Protein AF-A0A166VQT0-F1 (afdb_monomer)

Sequence (220 aa):
MPVQNTTIEKQIQVLNQGFNSTPFHFTLAGISRNITRLPPATNPSMDARMAFWFKYRQGNYRSLNLYYISGFYGGQCTFPSMQAALESSADFFLDGCTMGADTTPGSSGLFGAGTTTIHEVGHWMGLLHTFHGGCSSEYGDFVADTPFESDAPSKLDQTFEECPVGRDSCPDLPGLDPIHNYMDYTSEVCRSEFTPGQIDRMKSIWALVRNVRTSSGVKS

Structure (mmCIF, N/CA/C/O backbone):
data_AF-A0A166VQT0-F1
#
_entry.id   AF-A0A166VQT0-F1
#
loop_
_atom_site.group_PDB
_atom_site.id
_atom_site.type_symbol
_atom_site.label_atom_id
_atom_site.label_alt_id
_atom_site.label_comp_id
_atom_site.label_asym_id
_atom_site.label_entity_id
_atom_site.label_seq_id
_atom_site.pdbx_PDB_ins_code
_atom_site.Cartn_x
_atom_site.Cartn_y
_atom_site.Cartn_z
_atom_site.occupancy
_atom_site.B_iso_or_equiv
_atom_site.auth_seq_id
_atom_site.auth_comp_id
_atom_site.auth_asym_id
_atom_site.auth_atom_id
_atom_site.pdbx_PDB_model_num
ATOM 1 N N . MET A 1 1 ? -11.550 19.366 7.206 1.00 57.41 1 MET A N 1
ATOM 2 C CA . MET A 1 1 ? -12.842 18.769 7.622 1.00 57.41 1 MET A CA 1
ATOM 3 C C . MET A 1 1 ? -12.670 17.261 7.731 1.00 57.41 1 MET A C 1
ATOM 5 O O . MET A 1 1 ? -11.792 16.747 7.050 1.00 57.41 1 MET A O 1
ATOM 9 N N . PRO A 1 2 ? -13.416 16.554 8.595 1.00 73.25 2 PRO A N 1
ATOM 10 C CA . PRO A 1 2 ? -13.285 15.103 8.702 1.00 73.25 2 PRO A CA 1
ATOM 11 C C . PRO A 1 2 ? -13.720 14.414 7.395 1.00 73.25 2 PRO A C 1
ATOM 13 O O . PRO A 1 2 ? -14.713 14.821 6.794 1.00 73.25 2 PRO A O 1
ATOM 16 N N . VAL A 1 3 ? -13.001 13.365 6.978 1.00 83.69 3 VAL A N 1
ATOM 17 C CA . VAL A 1 3 ? -13.330 12.544 5.791 1.00 83.69 3 VAL A CA 1
ATOM 18 C C . VAL A 1 3 ? -14.747 11.986 5.931 1.00 83.69 3 VAL A C 1
ATOM 20 O O . VAL A 1 3 ? -15.079 11.477 7.000 1.00 83.69 3 VAL A O 1
ATOM 23 N N . GLN A 1 4 ? -15.605 12.078 4.915 1.00 90.94 4 GLN A N 1
ATOM 24 C CA . GLN A 1 4 ? -17.005 11.627 5.010 1.00 90.94 4 GLN A CA 1
ATOM 25 C C . GLN A 1 4 ? -17.131 10.094 4.990 1.00 90.94 4 GLN A C 1
ATOM 27 O O . GLN A 1 4 ? -16.251 9.410 4.480 1.00 90.94 4 GLN A O 1
ATOM 32 N N . ASN A 1 5 ? -18.223 9.535 5.533 1.00 92.62 5 ASN A N 1
ATOM 33 C CA . ASN A 1 5 ? -18.452 8.077 5.515 1.00 92.62 5 ASN A CA 1
ATOM 34 C C . ASN A 1 5 ? -18.487 7.540 4.079 1.00 92.62 5 ASN A C 1
ATOM 36 O O . ASN A 1 5 ? -17.842 6.544 3.786 1.00 92.62 5 ASN A O 1
ATOM 40 N N . THR A 1 6 ? -19.157 8.261 3.180 1.00 94.44 6 THR A N 1
ATOM 41 C CA . THR A 1 6 ? -19.228 7.940 1.749 1.00 94.44 6 THR A CA 1
ATOM 42 C C . THR A 1 6 ? -17.847 7.887 1.096 1.00 94.44 6 THR A C 1
ATOM 44 O O . THR A 1 6 ? -17.599 7.045 0.239 1.00 94.44 6 THR A O 1
ATOM 47 N N . THR A 1 7 ? -16.916 8.749 1.512 1.00 95.31 7 THR A N 1
ATOM 48 C CA . THR A 1 7 ? -15.519 8.702 1.060 1.00 95.31 7 THR A CA 1
ATOM 49 C C . THR A 1 7 ? -14.794 7.467 1.594 1.00 95.31 7 THR A C 1
ATOM 51 O O . THR A 1 7 ? -14.073 6.821 0.841 1.00 95.31 7 THR A O 1
ATOM 54 N N . ILE A 1 8 ? -15.011 7.092 2.859 1.00 95.75 8 ILE A N 1
ATOM 55 C CA . ILE A 1 8 ? -14.432 5.865 3.433 1.00 95.75 8 ILE A CA 1
ATOM 56 C C . ILE A 1 8 ? -14.974 4.619 2.723 1.00 95.75 8 ILE A C 1
ATOM 58 O O . ILE A 1 8 ? -14.201 3.740 2.359 1.00 95.75 8 ILE A O 1
ATOM 62 N N . GLU A 1 9 ? -16.276 4.555 2.460 1.00 96.38 9 GLU A N 1
ATOM 63 C CA . GLU A 1 9 ? -16.893 3.456 1.706 1.00 96.38 9 GLU A CA 1
ATOM 64 C C . GLU A 1 9 ? -16.290 3.334 0.300 1.00 96.38 9 GLU A C 1
ATOM 66 O O . GLU A 1 9 ? -15.897 2.239 -0.108 1.00 96.38 9 GLU A O 1
ATOM 71 N N . LYS A 1 10 ? -16.122 4.458 -0.410 1.00 97.19 10 LYS A N 1
ATOM 72 C CA . LYS A 1 10 ? -15.418 4.496 -1.703 1.00 97.19 10 LYS A CA 1
ATOM 73 C C . LYS A 1 10 ? -13.968 4.038 -1.587 1.00 97.19 10 LYS A C 1
ATOM 75 O O . LYS A 1 10 ? -13.494 3.305 -2.444 1.00 97.19 10 LYS A O 1
ATOM 80 N N . GLN A 1 11 ? -13.263 4.419 -0.528 1.00 97.88 11 GLN A N 1
ATOM 81 C CA . GLN A 1 11 ? -11.884 3.986 -0.314 1.00 97.88 11 GLN A CA 1
ATOM 82 C C . GLN A 1 11 ? -11.776 2.469 -0.105 1.00 97.88 11 GLN A C 1
ATOM 84 O O . GLN A 1 11 ? -10.835 1.858 -0.608 1.00 97.88 11 GLN A O 1
ATOM 89 N N . ILE A 1 12 ? -12.743 1.841 0.572 1.00 98.12 12 ILE A N 1
ATOM 90 C CA . ILE A 1 12 ? -12.804 0.374 0.683 1.00 98.12 12 ILE A CA 1
ATOM 91 C C . ILE A 1 12 ? -13.121 -0.275 -0.673 1.00 98.12 12 ILE A C 1
ATOM 93 O O . ILE A 1 12 ? -12.598 -1.348 -0.972 1.00 98.12 12 ILE A O 1
ATOM 97 N N . GLN A 1 13 ? -13.924 0.370 -1.526 1.00 98.19 13 GLN A N 1
ATOM 98 C CA . GLN A 1 13 ? -14.136 -0.093 -2.903 1.00 98.19 13 GLN A CA 1
ATOM 99 C C . GLN A 1 13 ? -12.845 -0.026 -3.726 1.00 98.19 13 GLN A C 1
ATOM 101 O O . GLN A 1 13 ? -12.492 -1.024 -4.344 1.00 98.19 13 GLN A O 1
ATOM 106 N N . VAL A 1 14 ? -12.115 1.094 -3.678 1.00 97.75 14 VAL A N 1
ATOM 107 C CA . VAL A 1 14 ? -10.808 1.248 -4.347 1.00 97.75 14 VAL A CA 1
ATOM 108 C C . VAL A 1 14 ? -9.815 0.198 -3.848 1.00 97.75 14 VAL A C 1
ATOM 110 O O . VAL A 1 14 ? -9.177 -0.472 -4.654 1.00 97.75 14 VAL A O 1
ATOM 113 N N . LEU A 1 15 ? -9.742 -0.023 -2.530 1.00 98.38 15 LEU A N 1
ATOM 114 C CA . LEU A 1 15 ? -8.876 -1.053 -1.953 1.00 98.38 15 LEU A CA 1
ATOM 115 C C . LEU A 1 15 ? -9.215 -2.447 -2.503 1.00 98.38 15 LEU A C 1
ATOM 117 O O . LEU A 1 15 ? -8.331 -3.162 -2.963 1.00 98.38 15 LEU A O 1
ATOM 121 N N . ASN A 1 16 ? -10.495 -2.822 -2.515 1.00 98.56 16 ASN A N 1
ATOM 122 C CA . ASN A 1 16 ? -10.918 -4.108 -3.071 1.00 98.56 16 ASN A CA 1
ATOM 123 C C . ASN A 1 16 ? -10.711 -4.214 -4.589 1.00 98.56 16 ASN A C 1
ATOM 125 O O . ASN A 1 16 ? -10.479 -5.313 -5.078 1.00 98.56 16 ASN A O 1
ATOM 129 N N . GLN A 1 17 ? -10.782 -3.107 -5.334 1.00 98.12 17 GLN A N 1
ATOM 130 C CA . GLN A 1 17 ? -10.463 -3.090 -6.764 1.00 98.12 17 GLN A CA 1
ATOM 131 C C . GLN A 1 17 ? -8.980 -3.391 -7.001 1.00 98.12 17 GLN A C 1
ATOM 133 O O . GLN A 1 17 ? -8.675 -4.266 -7.807 1.00 98.12 17 GLN A O 1
ATOM 138 N N . GLY A 1 18 ? -8.074 -2.747 -6.256 1.00 97.88 18 GLY A N 1
ATOM 139 C CA . GLY A 1 18 ? -6.633 -3.011 -6.363 1.00 97.88 18 GLY A CA 1
ATOM 140 C C . GLY A 1 18 ? -6.241 -4.428 -5.940 1.00 97.88 18 GLY A C 1
ATOM 141 O O . GLY A 1 18 ? -5.339 -5.027 -6.516 1.00 97.88 18 GLY A O 1
ATOM 142 N N . PHE A 1 19 ? -6.962 -5.005 -4.976 1.00 98.44 19 PHE A N 1
ATOM 143 C CA . PHE A 1 19 ? -6.733 -6.374 -4.506 1.00 98.44 19 PHE A CA 1
ATOM 144 C C . PHE A 1 19 ? -7.554 -7.442 -5.249 1.00 98.44 19 PHE A C 1
ATOM 146 O O . PHE A 1 19 ? -7.490 -8.613 -4.876 1.00 98.44 19 PHE A O 1
ATOM 153 N N . ASN A 1 20 ? -8.295 -7.091 -6.307 1.00 97.75 20 ASN A N 1
ATOM 154 C CA . ASN A 1 20 ? -9.223 -8.008 -6.985 1.00 97.75 20 ASN A CA 1
ATOM 155 C C . ASN A 1 20 ? -8.531 -9.212 -7.659 1.00 97.75 20 ASN A C 1
ATOM 157 O O . ASN A 1 20 ? -9.141 -10.263 -7.834 1.00 97.75 20 ASN A O 1
ATOM 161 N N . SER A 1 21 ? -7.251 -9.087 -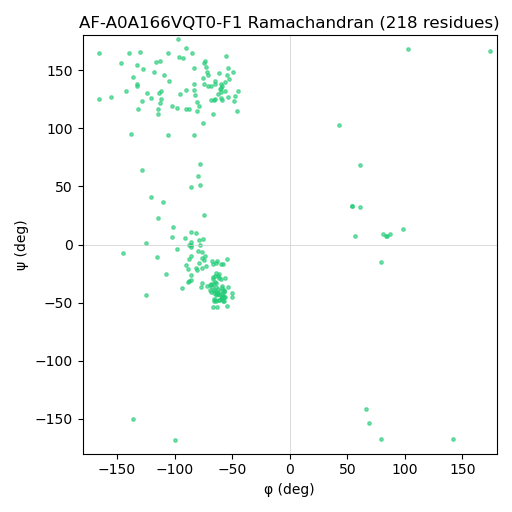8.023 1.00 96.50 21 SER A N 1
ATOM 162 C CA . SER A 1 21 ? -6.435 -10.200 -8.539 1.00 96.50 21 SER A CA 1
ATOM 163 C C . SER A 1 21 ? -5.897 -11.126 -7.436 1.00 96.50 21 SER A C 1
ATOM 165 O O . SER A 1 21 ? -5.290 -12.158 -7.723 1.00 96.50 21 SER A O 1
ATOM 167 N N . THR A 1 22 ? -6.113 -10.776 -6.168 1.00 98.00 22 THR A N 1
ATOM 168 C CA . THR A 1 22 ? -5.607 -11.486 -4.989 1.00 98.00 22 THR A CA 1
ATOM 169 C C . THR A 1 22 ? -6.744 -12.271 -4.311 1.00 98.00 22 THR A C 1
ATOM 171 O O . THR A 1 22 ? -7.919 -11.987 -4.541 1.00 98.00 22 THR A O 1
ATOM 174 N N . PRO A 1 23 ? -6.453 -13.231 -3.411 1.00 97.44 23 PRO A N 1
ATOM 175 C CA . PRO A 1 23 ? -7.497 -13.877 -2.608 1.00 97.44 23 PRO A CA 1
ATOM 176 C C . PRO A 1 23 ? -7.991 -13.015 -1.429 1.00 97.44 23 PRO A C 1
ATOM 178 O O . PRO A 1 23 ? -8.818 -13.483 -0.642 1.00 97.44 23 PRO A O 1
ATOM 181 N N . PHE A 1 24 ? -7.455 -11.805 -1.238 1.00 98.00 24 PHE A N 1
ATOM 182 C CA . PHE A 1 24 ? -7.785 -10.950 -0.103 1.00 98.00 24 PHE A CA 1
ATOM 183 C C . PHE A 1 24 ? -8.963 -10.038 -0.429 1.00 98.00 24 PHE A C 1
ATOM 185 O O . PHE A 1 24 ? -8.999 -9.379 -1.463 1.00 98.00 24 PHE A O 1
ATOM 192 N N . HIS A 1 25 ? -9.914 -9.978 0.499 1.00 97.38 25 HIS A N 1
ATOM 193 C CA . HIS A 1 25 ? -11.079 -9.110 0.413 1.00 97.38 25 HIS A CA 1
ATOM 194 C C . HIS A 1 25 ? -11.279 -8.380 1.739 1.00 97.38 25 HIS A C 1
ATOM 196 O O . HIS A 1 25 ? -11.161 -8.977 2.814 1.00 97.38 25 HIS A O 1
ATOM 202 N N . PHE A 1 26 ? -11.601 -7.094 1.659 1.00 98.19 26 PHE A N 1
ATOM 203 C CA . PHE A 1 26 ? -11.727 -6.209 2.809 1.00 98.19 26 PHE A CA 1
ATOM 204 C C . PHE A 1 26 ? -13.181 -5.795 3.000 1.00 98.19 26 PHE A C 1
ATOM 206 O O . PHE A 1 26 ? -13.814 -5.229 2.108 1.00 98.19 26 PHE A O 1
ATOM 213 N N . THR A 1 27 ? -13.705 -6.032 4.199 1.00 97.75 27 THR A N 1
ATOM 214 C CA . THR A 1 27 ? -15.055 -5.620 4.588 1.00 97.75 27 THR A CA 1
ATOM 215 C C . THR A 1 27 ? -14.967 -4.568 5.682 1.00 97.75 27 THR A C 1
ATOM 217 O O . THR A 1 27 ? -14.267 -4.751 6.678 1.00 97.75 27 THR A O 1
ATOM 220 N N . LEU A 1 28 ? -15.686 -3.459 5.505 1.00 97.31 28 LEU A N 1
ATOM 221 C CA . LEU A 1 28 ? -15.735 -2.386 6.490 1.00 97.31 28 LEU A CA 1
ATOM 222 C C . LEU A 1 28 ? -16.437 -2.873 7.766 1.00 97.31 28 LEU A C 1
ATOM 224 O O . LEU A 1 28 ? -17.639 -3.122 7.757 1.00 97.31 28 LEU A O 1
ATOM 228 N N . ALA A 1 29 ? -15.687 -2.987 8.863 1.00 96.25 29 ALA A N 1
ATOM 229 C CA . ALA A 1 29 ? -16.223 -3.422 10.155 1.00 96.25 29 ALA A CA 1
ATOM 230 C C . ALA A 1 29 ? -16.823 -2.270 10.985 1.00 96.25 29 ALA A C 1
ATOM 232 O O . ALA A 1 29 ? -17.709 -2.493 11.805 1.00 96.25 29 ALA A O 1
ATOM 233 N N . GLY A 1 30 ? -16.354 -1.036 10.781 1.00 94.25 30 GLY A N 1
ATOM 234 C CA . GLY A 1 30 ? -16.830 0.137 11.507 1.00 94.25 30 GLY A CA 1
ATOM 235 C C . GLY A 1 30 ? -16.030 1.395 11.180 1.00 94.25 30 GLY A C 1
ATOM 236 O O . GLY A 1 30 ? -14.958 1.327 10.581 1.00 94.25 30 GLY A O 1
ATOM 237 N N . ILE A 1 31 ? -16.559 2.554 11.576 1.00 92.38 31 ILE A N 1
ATOM 238 C CA . ILE A 1 31 ? -15.900 3.857 11.420 1.00 92.38 31 ILE A CA 1
ATOM 239 C C . ILE A 1 31 ? -15.900 4.562 12.775 1.00 92.38 31 ILE A C 1
ATOM 241 O O . ILE A 1 31 ? -16.960 4.825 13.343 1.00 92.38 31 ILE A O 1
ATOM 245 N N . SER A 1 32 ? -14.714 4.930 13.256 1.00 88.12 32 SER A N 1
ATOM 246 C CA . SER A 1 32 ? -14.538 5.766 14.448 1.00 88.12 32 SER A CA 1
ATOM 247 C C . SER A 1 32 ? -14.149 7.192 14.047 1.00 88.12 32 SER A C 1
ATOM 249 O O . SER A 1 32 ? -13.382 7.397 13.108 1.00 88.12 32 SER A O 1
ATOM 251 N N . ARG A 1 33 ? -14.684 8.199 14.748 1.00 81.00 33 ARG A N 1
ATOM 252 C CA . ARG A 1 33 ? -14.454 9.634 14.481 1.00 81.00 33 ARG A CA 1
ATOM 253 C C . ARG A 1 33 ? -14.058 10.372 15.752 1.00 81.00 33 ARG A C 1
ATOM 255 O O . ARG A 1 33 ? -14.262 9.865 16.848 1.00 81.00 33 ARG A O 1
ATOM 262 N N . ASN A 1 34 ? -13.537 11.592 15.590 1.00 64.31 34 ASN A N 1
ATOM 263 C CA . ASN A 1 34 ? -13.133 12.473 16.697 1.00 64.31 34 ASN A CA 1
ATOM 264 C C . ASN A 1 34 ? -12.164 11.796 17.671 1.00 64.31 34 ASN A C 1
ATOM 266 O O . ASN A 1 34 ? -12.152 12.054 18.873 1.00 64.31 34 ASN A O 1
ATOM 270 N N . ILE A 1 35 ? -11.338 10.926 17.104 1.00 61.72 35 ILE A N 1
ATOM 271 C CA . ILE A 1 35 ? -10.195 10.331 17.755 1.00 61.72 35 ILE A CA 1
ATOM 272 C C . ILE A 1 35 ? -9.295 11.498 18.167 1.00 61.72 35 ILE A C 1
ATOM 274 O O . ILE A 1 35 ? -9.005 12.351 17.324 1.00 61.72 35 ILE A O 1
ATOM 278 N N . THR A 1 36 ? -8.949 11.606 19.455 1.00 57.00 36 THR A N 1
ATOM 279 C CA . THR A 1 36 ? -8.136 12.715 19.985 1.00 57.00 36 THR A CA 1
ATOM 280 C C . THR A 1 36 ? -6.963 12.932 19.041 1.00 57.00 36 THR A C 1
ATOM 282 O O . THR A 1 36 ? -6.184 12.005 18.832 1.00 57.00 36 THR A O 1
ATOM 285 N N . ARG A 1 37 ? -6.922 14.101 18.387 1.00 54.75 37 ARG A N 1
ATOM 286 C CA . ARG A 1 37 ? -5.966 14.400 17.318 1.00 54.75 37 ARG A CA 1
ATOM 287 C C . ARG A 1 37 ? -4.582 13.996 17.826 1.00 54.75 37 ARG A C 1
ATOM 289 O O . ARG A 1 37 ? -4.177 14.496 18.876 1.00 54.75 37 ARG A O 1
ATOM 296 N N . LEU A 1 38 ? -3.863 13.123 17.109 1.00 54.56 38 LEU A N 1
ATOM 297 C CA . LEU A 1 38 ? -2.407 13.122 17.248 1.00 54.56 38 LEU A CA 1
ATOM 298 C C . LEU A 1 38 ? -1.988 14.593 17.138 1.00 54.56 38 LEU A C 1
ATOM 300 O O . LEU A 1 38 ? -2.485 15.265 16.224 1.00 54.56 38 LEU A O 1
ATOM 304 N N . PRO A 1 39 ? -1.203 15.131 18.087 1.00 47.19 39 PRO A N 1
ATOM 305 C CA . PRO A 1 39 ? -0.808 16.530 18.055 1.00 47.19 39 PRO A CA 1
ATOM 306 C C . PRO A 1 39 ? -0.364 16.899 16.634 1.00 47.19 39 PRO A C 1
ATOM 308 O O . PRO A 1 39 ? 0.340 16.106 16.001 1.00 47.19 39 PRO A O 1
ATOM 311 N N . PRO A 1 40 ? -0.851 18.021 16.078 1.00 47.56 40 PRO A N 1
ATOM 312 C CA . PRO A 1 40 ? -0.562 18.358 14.695 1.00 47.56 40 PRO A CA 1
ATOM 313 C C . PRO A 1 40 ? 0.950 18.481 14.509 1.00 47.56 40 PRO A C 1
ATOM 315 O O . PRO A 1 40 ? 1.556 19.248 15.242 1.00 47.56 40 PRO A O 1
ATOM 318 N N . ALA A 1 41 ? 1.489 17.736 13.534 1.00 45.94 41 ALA A N 1
ATOM 319 C CA . ALA A 1 41 ? 2.750 17.971 12.818 1.00 45.94 41 ALA A CA 1
ATOM 320 C C . ALA A 1 41 ? 3.935 18.407 13.708 1.00 45.94 41 ALA A C 1
ATOM 322 O O . ALA A 1 41 ? 4.033 19.554 14.111 1.00 45.94 41 ALA A O 1
ATOM 323 N N . THR A 1 42 ? 4.902 17.576 14.062 1.00 46.69 42 THR A N 1
ATOM 324 C CA . THR A 1 42 ? 5.785 16.776 13.215 1.00 46.69 42 THR A CA 1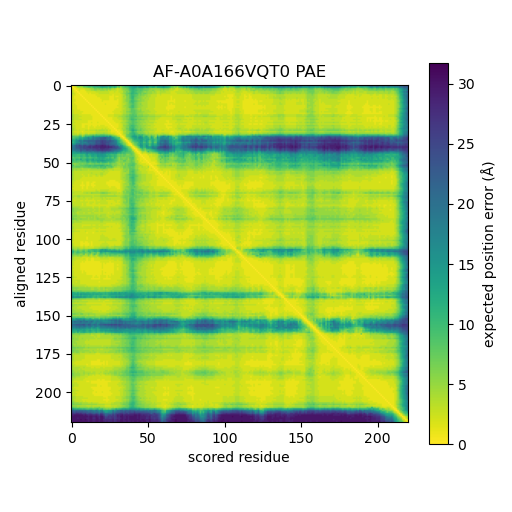
ATOM 325 C C . THR A 1 42 ? 6.431 15.761 14.160 1.00 46.69 42 THR A C 1
ATOM 327 O O . THR A 1 42 ? 6.997 16.141 15.177 1.00 46.69 42 THR A O 1
ATOM 330 N N . ASN A 1 43 ? 6.326 14.465 13.870 1.00 52.34 43 ASN A N 1
ATOM 331 C CA . ASN A 1 43 ? 6.951 13.414 14.682 1.00 52.34 43 ASN A CA 1
ATOM 332 C 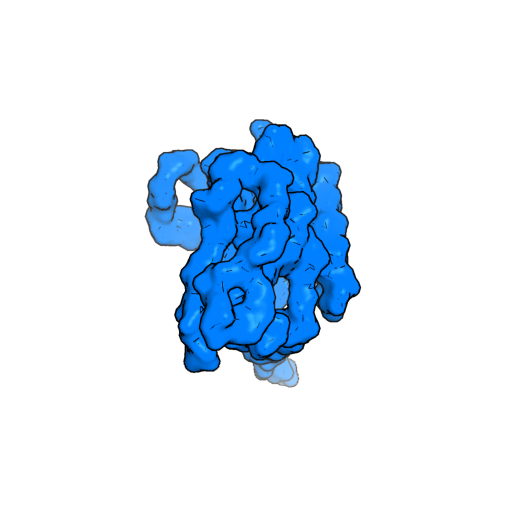C . ASN A 1 43 ? 6.457 13.344 16.156 1.00 52.34 43 ASN A C 1
ATOM 334 O O . ASN A 1 43 ? 7.214 13.648 17.082 1.00 52.34 43 ASN A O 1
ATOM 338 N N . PRO A 1 44 ? 5.190 12.947 16.409 1.00 59.53 44 PRO A N 1
ATOM 339 C CA . PRO A 1 44 ? 4.734 12.660 17.771 1.00 59.53 44 PRO A CA 1
ATOM 340 C C . PRO A 1 44 ? 5.679 11.656 18.444 1.00 59.53 44 PRO A C 1
ATOM 342 O O . PRO A 1 44 ? 6.151 10.724 17.787 1.00 59.53 44 PRO A O 1
ATOM 345 N N . SER A 1 45 ? 5.942 11.829 19.747 1.00 67.75 45 SER A N 1
ATOM 346 C CA . SER A 1 45 ? 6.771 10.879 20.493 1.00 67.75 45 SER A CA 1
ATOM 347 C C . SER A 1 45 ? 6.223 9.461 20.336 1.00 67.75 45 SER A C 1
ATOM 349 O O . SER A 1 45 ? 5.016 9.261 20.153 1.00 67.75 45 SER A O 1
ATOM 351 N N . MET A 1 46 ? 7.106 8.466 20.424 1.00 67.56 46 MET A N 1
ATOM 352 C CA . MET A 1 46 ? 6.699 7.064 20.341 1.00 67.56 46 MET A CA 1
ATOM 353 C C . MET A 1 46 ? 5.594 6.744 21.358 1.00 67.56 46 MET A C 1
ATOM 355 O O . MET A 1 46 ? 4.639 6.057 21.019 1.00 67.56 46 MET A O 1
ATOM 359 N N . ASP A 1 47 ? 5.649 7.344 22.548 1.00 71.31 47 ASP A N 1
ATOM 360 C CA . ASP A 1 47 ? 4.621 7.196 23.582 1.00 71.31 47 ASP A CA 1
ATOM 361 C C . ASP A 1 47 ? 3.270 7.793 23.176 1.00 71.31 47 ASP A C 1
ATOM 363 O O . ASP A 1 47 ? 2.231 7.177 23.403 1.00 71.31 47 ASP A O 1
ATOM 367 N N . ALA A 1 48 ? 3.255 8.967 22.536 1.00 70.12 48 ALA A N 1
ATOM 368 C CA . ALA A 1 48 ? 2.019 9.583 22.054 1.00 70.12 48 ALA A CA 1
ATOM 369 C C . ALA A 1 48 ? 1.394 8.778 20.903 1.00 70.12 48 ALA A C 1
ATOM 371 O O . ALA A 1 48 ? 0.169 8.638 20.840 1.00 70.12 48 ALA A O 1
ATOM 372 N N . ARG A 1 49 ? 2.231 8.205 20.024 1.00 68.62 49 ARG A N 1
ATOM 373 C CA . ARG A 1 49 ? 1.789 7.242 19.003 1.00 68.62 49 ARG A CA 1
ATOM 374 C C . ARG A 1 49 ? 1.234 5.987 19.673 1.00 68.62 49 ARG A C 1
ATOM 376 O O . ARG A 1 49 ? 0.080 5.647 19.450 1.00 68.62 49 ARG A O 1
ATOM 383 N N . MET A 1 50 ? 1.984 5.344 20.562 1.00 71.12 50 MET A N 1
ATOM 384 C CA . MET A 1 50 ? 1.529 4.139 21.260 1.00 71.12 50 MET A CA 1
ATOM 385 C C . MET A 1 50 ? 0.218 4.366 22.018 1.00 71.12 50 MET A C 1
ATOM 387 O O . MET A 1 50 ? -0.697 3.565 21.876 1.00 71.12 50 MET A O 1
ATOM 391 N N . ALA A 1 51 ? 0.072 5.472 22.752 1.00 76.00 51 ALA A N 1
ATOM 392 C CA . ALA A 1 51 ? -1.145 5.771 23.509 1.00 76.00 51 ALA A CA 1
ATOM 393 C C . ALA A 1 51 ? -2.382 5.939 22.612 1.00 76.00 51 ALA A C 1
ATOM 395 O O . ALA A 1 51 ? -3.476 5.498 22.970 1.00 76.00 51 ALA A O 1
ATOM 396 N N . PHE A 1 52 ? -2.221 6.557 21.438 1.00 76.31 52 PHE A N 1
ATOM 397 C CA . PHE A 1 52 ? -3.298 6.658 20.456 1.00 76.31 52 PHE A CA 1
ATOM 398 C C . PHE A 1 52 ? -3.660 5.276 19.904 1.00 76.31 52 PHE A C 1
ATOM 400 O O . PHE A 1 52 ? -4.817 4.866 19.973 1.00 76.31 52 PHE A O 1
ATOM 407 N N . TRP A 1 53 ? -2.675 4.534 19.400 1.00 78.12 53 TRP A N 1
ATOM 408 C CA . TRP A 1 53 ? -2.904 3.240 18.756 1.00 78.12 53 TRP A CA 1
ATOM 409 C C . TRP A 1 53 ? -3.477 2.208 19.727 1.00 78.12 53 TRP A C 1
ATOM 411 O O . TRP A 1 53 ? -4.458 1.541 19.410 1.00 78.12 53 TRP A O 1
ATOM 421 N N . PHE A 1 54 ? -2.963 2.175 20.956 1.00 80.44 54 PHE A N 1
ATOM 422 C CA . PHE A 1 54 ? -3.480 1.340 22.036 1.00 80.44 54 PHE A CA 1
ATOM 423 C C . PHE A 1 54 ? -4.960 1.611 22.331 1.00 80.44 54 PHE A C 1
ATOM 425 O O . PHE A 1 54 ? -5.726 0.685 22.582 1.00 80.44 54 PHE A O 1
ATOM 432 N N . LYS A 1 55 ? -5.384 2.879 22.292 1.00 83.12 55 LYS A N 1
ATOM 433 C CA . LYS A 1 55 ? -6.766 3.260 22.601 1.00 83.12 55 LYS A CA 1
ATOM 434 C C . LYS A 1 55 ? -7.745 2.951 21.467 1.00 83.12 55 LYS A C 1
ATOM 436 O O . LYS A 1 55 ? -8.917 2.700 21.743 1.00 83.12 55 LYS A O 1
ATOM 441 N N . TYR A 1 56 ? -7.302 3.052 20.215 1.00 84.94 56 TYR A N 1
ATOM 442 C CA . TYR A 1 56 ? -8.209 3.091 19.064 1.00 84.94 56 TYR A CA 1
ATOM 443 C C . TYR A 1 56 ? -8.098 1.903 18.112 1.00 84.94 56 TYR A C 1
ATOM 445 O O . TYR A 1 56 ? -8.993 1.749 17.278 1.00 84.94 56 TYR A O 1
ATOM 453 N N . ARG A 1 57 ? -7.079 1.045 18.255 1.00 90.12 57 ARG A N 1
ATOM 454 C CA . ARG A 1 57 ? -7.017 -0.234 17.543 1.00 90.12 57 ARG A CA 1
ATOM 455 C C . ARG A 1 57 ? -8.224 -1.095 17.910 1.00 90.12 57 ARG A C 1
ATOM 457 O O . ARG A 1 57 ? -8.606 -1.193 19.075 1.00 90.12 57 ARG A O 1
ATOM 464 N N . GLN A 1 58 ? -8.799 -1.749 16.910 1.00 91.88 58 GLN A N 1
ATOM 465 C CA . GLN A 1 58 ? -9.909 -2.679 17.083 1.00 91.88 58 GLN A CA 1
ATOM 466 C C . GLN A 1 58 ? -9.618 -4.026 16.424 1.00 91.88 58 GLN A C 1
ATOM 468 O O . GLN A 1 58 ? -8.921 -4.111 15.410 1.00 91.88 58 GLN A O 1
ATOM 473 N N . GLY A 1 59 ? -10.218 -5.071 16.992 1.00 93.31 59 GLY A N 1
ATOM 474 C CA . GLY A 1 59 ? -10.124 -6.434 16.485 1.00 93.31 59 GLY A CA 1
ATOM 475 C C . GLY A 1 59 ? -8.819 -7.142 16.850 1.00 93.31 59 GLY A C 1
ATOM 476 O O . GLY A 1 59 ? -8.074 -6.711 17.727 1.00 93.31 59 GLY A O 1
ATOM 477 N N . ASN A 1 60 ? -8.589 -8.273 16.193 1.00 93.50 60 ASN A N 1
ATOM 478 C CA . ASN A 1 60 ? -7.448 -9.157 16.427 1.00 93.50 60 ASN A CA 1
ATOM 479 C C . ASN A 1 60 ? -6.360 -8.911 15.364 1.00 93.50 60 ASN A C 1
ATOM 481 O O . ASN A 1 60 ? -6.415 -7.914 14.638 1.00 93.50 60 ASN A O 1
ATOM 485 N N . TYR A 1 61 ? -5.344 -9.766 15.245 1.00 94.38 61 TYR A N 1
ATOM 486 C CA . TYR A 1 61 ? -4.217 -9.488 14.340 1.00 94.38 61 TYR A CA 1
ATOM 487 C C . TYR A 1 61 ? -4.553 -9.648 12.846 1.00 94.38 61 TYR A C 1
ATOM 489 O O . TYR A 1 61 ? -3.813 -9.201 11.965 1.00 94.38 61 TYR A O 1
ATOM 497 N N . ARG A 1 62 ? -5.735 -10.200 12.553 1.00 94.25 62 ARG A N 1
ATOM 498 C CA . ARG A 1 62 ? -6.317 -10.268 11.206 1.00 94.25 62 ARG A CA 1
ATOM 499 C C . ARG A 1 62 ? -7.107 -9.007 10.844 1.00 94.25 62 ARG A C 1
ATOM 501 O O . ARG A 1 62 ? -7.516 -8.869 9.693 1.00 94.25 62 ARG A O 1
ATOM 508 N N . SER A 1 63 ? -7.356 -8.113 11.801 1.00 95.38 63 SER A N 1
ATOM 509 C CA . SER A 1 63 ? -8.104 -6.872 11.594 1.00 95.38 63 SER A CA 1
ATOM 510 C C . SER A 1 63 ? -7.180 -5.738 11.139 1.00 95.38 63 SER A C 1
ATOM 512 O O . SER A 1 63 ? -6.300 -5.299 11.879 1.00 95.38 63 SER A O 1
ATOM 514 N N . LEU A 1 64 ? -7.414 -5.238 9.924 1.00 96.94 64 LEU A N 1
ATOM 515 C CA . LEU A 1 64 ? -6.722 -4.079 9.363 1.00 96.94 64 LEU A CA 1
ATOM 516 C C . LEU A 1 64 ? -7.308 -2.780 9.937 1.00 96.94 64 LEU A C 1
ATOM 518 O O . LEU A 1 64 ? -8.485 -2.480 9.737 1.00 96.94 64 LEU A O 1
ATOM 522 N N . ASN A 1 65 ? -6.473 -1.999 10.621 1.00 95.75 65 ASN A N 1
ATOM 523 C CA . ASN A 1 65 ? -6.841 -0.690 11.158 1.00 95.75 65 ASN A CA 1
ATOM 524 C C . ASN A 1 65 ? -6.264 0.419 10.262 1.00 95.75 65 ASN A C 1
ATOM 526 O O . ASN A 1 65 ? -5.048 0.511 10.094 1.00 95.75 65 ASN A O 1
ATOM 530 N N . LEU A 1 66 ? -7.146 1.248 9.693 1.00 94.94 66 LEU A N 1
ATOM 531 C CA . LEU A 1 66 ? -6.816 2.345 8.777 1.00 94.94 66 LEU A CA 1
ATOM 532 C C . LEU A 1 66 ? -7.125 3.699 9.434 1.00 94.94 66 LEU A C 1
ATOM 534 O O . LEU A 1 66 ? -8.275 3.971 9.785 1.00 94.94 66 LEU A O 1
ATOM 538 N N . TYR A 1 67 ? -6.120 4.564 9.560 1.00 91.12 67 TYR A N 1
ATOM 539 C CA . TYR A 1 67 ? -6.240 5.886 10.179 1.00 91.12 67 TYR A CA 1
ATOM 540 C C . TYR A 1 67 ? -5.998 6.992 9.148 1.00 91.12 67 TYR A C 1
ATOM 542 O O . TYR A 1 67 ? -4.876 7.182 8.690 1.00 91.12 67 TYR A O 1
ATOM 550 N N . TYR A 1 68 ? -7.036 7.764 8.818 1.00 90.06 68 TYR A N 1
ATOM 551 C CA . TYR A 1 68 ? -6.931 8.912 7.907 1.00 90.06 68 TYR A CA 1
ATOM 552 C C . TYR A 1 68 ? -6.796 10.217 8.693 1.00 90.06 68 TYR A C 1
ATOM 554 O O . TYR A 1 68 ? -7.704 10.604 9.438 1.00 90.06 68 TYR A O 1
ATOM 562 N N . ILE A 1 69 ? -5.668 10.908 8.525 1.00 84.62 69 ILE A N 1
ATOM 563 C CA . ILE A 1 69 ? -5.289 12.072 9.332 1.00 84.62 69 ILE A CA 1
ATOM 564 C C . ILE A 1 69 ? -5.116 13.303 8.441 1.00 84.62 69 ILE A C 1
ATOM 566 O O . ILE A 1 69 ? -4.350 13.320 7.485 1.00 84.62 69 ILE A O 1
ATOM 570 N N . SER A 1 70 ? -5.821 14.385 8.776 1.00 83.94 70 SER A N 1
ATOM 571 C CA . SER A 1 70 ? -5.682 15.663 8.070 1.00 83.94 70 SER A CA 1
ATOM 572 C C . SER A 1 70 ? -4.285 16.255 8.282 1.00 83.94 70 SER A C 1
ATOM 574 O O . SER A 1 70 ? -3.903 16.516 9.425 1.00 83.94 70 SER A O 1
ATOM 576 N N . GLY A 1 71 ? -3.578 16.540 7.184 1.00 78.44 71 GLY A N 1
ATOM 577 C CA . GLY A 1 71 ? -2.227 17.113 7.198 1.00 78.44 71 GLY A CA 1
ATOM 578 C C . GLY A 1 71 ? -1.099 16.088 7.367 1.00 78.44 71 GLY A C 1
ATOM 579 O O . GLY A 1 71 ? 0.044 16.492 7.558 1.00 78.44 71 GLY A O 1
ATOM 580 N N . PHE A 1 72 ? -1.407 14.788 7.329 1.00 81.81 72 PHE A N 1
ATOM 581 C CA . PHE A 1 72 ? -0.403 13.741 7.145 1.00 81.81 72 PHE A CA 1
ATOM 582 C C . PHE A 1 72 ? -0.129 13.594 5.645 1.00 81.81 72 PHE A C 1
ATOM 584 O O . PHE A 1 72 ? -1.075 13.561 4.871 1.00 81.81 72 PHE A O 1
ATOM 591 N N . TYR A 1 73 ? 1.138 13.543 5.238 1.00 83.06 73 TYR A N 1
ATOM 592 C CA . TYR A 1 73 ? 1.517 13.421 3.830 1.00 83.06 73 TYR A CA 1
ATOM 593 C C . TYR A 1 73 ? 1.765 11.954 3.473 1.00 83.06 73 TYR A C 1
ATOM 595 O O . TYR A 1 73 ? 2.522 11.283 4.173 1.00 83.06 73 TYR A O 1
ATOM 603 N N . GLY A 1 74 ? 1.151 11.471 2.391 1.00 87.56 74 GLY A N 1
ATOM 604 C CA . GLY A 1 74 ? 1.306 10.091 1.929 1.00 87.56 74 GLY A CA 1
ATOM 605 C C . GLY A 1 74 ? 0.720 9.062 2.899 1.00 87.56 74 GLY A C 1
ATOM 606 O O . GLY A 1 74 ? -0.344 9.280 3.489 1.00 87.56 74 GLY A O 1
ATOM 607 N N . GLY A 1 75 ? 1.410 7.935 3.049 1.00 90.88 75 GLY A N 1
ATOM 608 C CA . GLY A 1 75 ? 1.005 6.821 3.894 1.00 90.88 75 GLY A CA 1
ATOM 609 C C . GLY A 1 75 ? 2.171 6.186 4.653 1.00 90.88 75 GLY A C 1
ATOM 610 O O . GLY A 1 75 ? 3.339 6.468 4.390 1.00 90.88 75 GLY A O 1
ATOM 611 N N . GLN A 1 76 ? 1.834 5.392 5.667 1.00 92.81 76 GLN A N 1
ATOM 612 C CA . GLN A 1 76 ? 2.753 4.469 6.325 1.00 92.81 76 GLN A CA 1
ATOM 613 C C . GLN A 1 76 ? 1.978 3.313 6.970 1.00 92.81 76 GLN A C 1
ATOM 615 O O . GLN A 1 76 ? 1.132 3.551 7.841 1.00 92.81 76 GLN A O 1
ATOM 620 N N . CYS A 1 77 ? 2.351 2.071 6.664 1.00 94.25 77 CYS A N 1
ATOM 621 C CA . CYS A 1 77 ? 1.957 0.884 7.430 1.00 94.25 77 CYS A CA 1
ATOM 622 C C . CYS A 1 77 ? 3.117 0.206 8.151 1.00 94.25 77 CYS A C 1
ATOM 624 O O . CYS A 1 77 ? 4.287 0.297 7.778 1.00 94.25 77 CYS A O 1
ATOM 626 N N . THR A 1 78 ? 2.761 -0.545 9.186 1.00 94.12 78 THR A N 1
ATOM 627 C CA . THR A 1 78 ? 3.646 -1.528 9.810 1.00 94.12 78 THR A CA 1
ATOM 628 C C . THR A 1 78 ? 3.775 -2.785 8.954 1.00 94.12 78 THR A C 1
ATOM 630 O O . THR A 1 78 ? 2.779 -3.282 8.426 1.00 94.12 78 THR A O 1
ATOM 633 N N . PHE A 1 79 ? 4.969 -3.375 8.927 1.00 96.50 79 PHE A N 1
ATOM 634 C CA . PHE A 1 79 ? 5.166 -4.730 8.418 1.00 96.50 79 PHE A CA 1
ATOM 635 C C . PHE A 1 79 ? 4.617 -5.787 9.390 1.00 96.50 79 PHE A C 1
ATOM 637 O O . PHE A 1 79 ? 4.581 -5.553 10.602 1.00 96.50 79 PHE A O 1
ATOM 644 N N . PRO A 1 80 ? 4.211 -6.965 8.891 1.00 95.44 80 PRO A N 1
ATOM 645 C CA . PRO A 1 80 ? 3.814 -8.073 9.745 1.00 95.44 80 PRO A CA 1
ATOM 646 C C . PRO A 1 80 ? 4.999 -8.592 10.572 1.00 95.44 80 PRO A C 1
ATOM 648 O O . PRO A 1 80 ? 6.106 -8.744 10.054 1.00 95.44 80 PRO A O 1
ATOM 651 N N . SER A 1 81 ? 4.766 -8.899 11.851 1.00 94.31 81 SER A N 1
ATOM 652 C CA . SER A 1 81 ? 5.787 -9.427 12.761 1.00 94.31 81 SER A CA 1
ATOM 653 C C . SER A 1 81 ? 5.244 -10.581 13.605 1.00 94.31 81 SER A C 1
ATOM 655 O O . SER A 1 81 ? 4.088 -10.583 14.031 1.00 94.31 81 SER A O 1
ATOM 657 N N . MET A 1 82 ? 6.095 -11.574 13.884 1.00 91.00 82 MET A N 1
ATOM 658 C CA . MET A 1 82 ? 5.736 -12.691 14.773 1.00 91.00 82 MET A CA 1
ATOM 659 C C . MET A 1 82 ? 5.399 -12.215 16.189 1.00 91.00 82 MET A C 1
ATOM 661 O O . MET A 1 82 ? 4.590 -12.830 16.876 1.00 91.00 82 MET A O 1
ATOM 665 N N . GLN A 1 83 ? 5.997 -11.105 16.623 1.00 91.94 83 GLN A N 1
ATOM 666 C CA . GLN A 1 83 ? 5.731 -10.526 17.932 1.00 91.94 83 GLN A CA 1
ATOM 667 C C . GLN A 1 83 ? 4.318 -9.932 17.999 1.00 91.94 83 GLN A C 1
ATOM 669 O O . GLN A 1 83 ? 3.634 -10.086 19.013 1.00 91.94 83 GLN A O 1
ATOM 674 N N . ALA A 1 84 ? 3.845 -9.289 16.930 1.00 90.94 84 ALA A N 1
ATOM 675 C CA . ALA A 1 84 ? 2.478 -8.782 16.838 1.00 90.94 84 ALA A CA 1
ATOM 676 C C . ALA A 1 84 ? 1.428 -9.910 16.797 1.00 90.94 84 ALA A C 1
ATOM 678 O O . ALA A 1 84 ? 0.330 -9.741 17.325 1.00 90.94 84 ALA A O 1
ATOM 679 N N . ALA A 1 85 ? 1.787 -11.093 16.286 1.00 91.88 85 ALA A N 1
ATOM 680 C CA . ALA A 1 85 ? 0.917 -12.274 16.291 1.00 91.88 85 ALA A CA 1
ATOM 681 C C . ALA A 1 85 ? 0.559 -12.792 17.700 1.00 91.88 85 ALA A C 1
ATOM 683 O O . ALA A 1 85 ? -0.365 -13.589 17.844 1.00 91.88 85 ALA A O 1
ATOM 684 N N . LEU A 1 86 ? 1.259 -12.338 18.748 1.00 87.94 86 LEU A N 1
ATOM 685 C CA . LEU A 1 86 ? 0.938 -12.665 20.143 1.00 87.94 86 LEU A CA 1
ATOM 686 C C . LEU A 1 86 ? -0.265 -11.885 20.697 1.00 87.94 86 LEU A C 1
ATOM 688 O O . LEU A 1 86 ? -0.729 -12.197 21.789 1.00 87.94 86 LEU A O 1
ATOM 692 N N . GLU A 1 87 ? -0.739 -10.851 19.998 1.00 90.31 87 GLU A N 1
ATOM 693 C CA . GLU A 1 87 ? -1.879 -9.995 20.383 1.00 90.31 87 GLU A CA 1
ATOM 694 C C . GLU A 1 87 ? -1.781 -9.296 21.755 1.00 90.31 87 GLU A C 1
ATOM 696 O O . GLU A 1 87 ? -2.712 -8.632 22.201 1.00 90.31 87 GLU A O 1
ATOM 701 N N . SER A 1 88 ? -0.628 -9.392 22.416 1.00 88.12 88 SER A N 1
ATOM 702 C CA . SER A 1 88 ? -0.341 -8.757 23.706 1.00 88.12 88 SER A CA 1
ATOM 703 C C . SER A 1 88 ? 0.906 -7.869 23.674 1.00 88.12 88 SER A C 1
ATOM 705 O O . SER A 1 88 ? 1.315 -7.342 24.707 1.00 88.12 88 SER A O 1
ATOM 707 N N . SER A 1 89 ? 1.560 -7.749 22.518 1.00 90.00 89 SER A N 1
ATOM 708 C CA . SER A 1 89 ? 2.813 -7.012 22.350 1.00 90.00 89 SER A CA 1
ATOM 709 C C . SER A 1 89 ? 2.586 -5.564 21.922 1.00 90.00 89 SER A C 1
ATOM 711 O O . SER A 1 89 ? 1.542 -5.221 21.372 1.00 90.00 89 SER A O 1
ATOM 713 N N . ALA A 1 90 ? 3.591 -4.706 22.121 1.00 87.81 90 ALA A N 1
ATOM 714 C CA . ALA A 1 90 ? 3.558 -3.338 21.600 1.00 87.81 90 ALA A CA 1
ATOM 715 C C . ALA A 1 90 ? 3.373 -3.312 20.070 1.00 87.81 90 ALA A C 1
ATOM 717 O O . ALA A 1 90 ? 2.569 -2.527 19.572 1.00 87.81 90 ALA A O 1
ATOM 718 N N . ASP A 1 91 ? 4.039 -4.216 19.345 1.00 90.19 91 ASP A N 1
ATOM 719 C CA . ASP A 1 91 ? 3.910 -4.365 17.891 1.00 90.19 91 ASP A CA 1
ATOM 720 C C . ASP A 1 91 ? 2.464 -4.629 17.460 1.00 90.19 91 ASP A C 1
ATOM 722 O O . ASP A 1 91 ? 2.005 -4.064 16.471 1.00 90.19 91 ASP A O 1
ATOM 726 N N . PHE A 1 92 ? 1.722 -5.447 18.216 1.00 92.00 92 PHE A N 1
ATOM 727 C CA . PHE A 1 92 ? 0.305 -5.678 17.947 1.00 92.00 92 PHE A CA 1
ATOM 728 C C . PHE A 1 92 ? -0.504 -4.387 18.054 1.00 92.00 92 PHE A C 1
ATOM 730 O O . PHE A 1 92 ? -1.304 -4.083 17.172 1.00 92.00 92 PHE A O 1
ATOM 737 N N . PHE A 1 93 ? -0.300 -3.615 19.123 1.00 88.62 93 PHE A N 1
ATOM 738 C CA . PHE A 1 93 ? -1.041 -2.371 19.317 1.00 88.62 93 PHE A CA 1
ATOM 739 C C . PHE A 1 93 ? -0.686 -1.324 18.262 1.00 88.62 93 PHE A C 1
ATOM 741 O O . PHE A 1 93 ? -1.567 -0.582 17.839 1.00 88.62 93 PHE A O 1
ATOM 748 N N . LEU A 1 94 ? 0.565 -1.301 17.804 1.00 88.25 94 LEU A N 1
ATOM 749 C CA . LEU A 1 94 ? 1.046 -0.400 16.756 1.00 88.25 94 LEU A CA 1
ATOM 750 C C . LEU A 1 94 ? 0.670 -0.838 15.335 1.00 88.25 94 LEU A C 1
ATOM 752 O O . LEU A 1 94 ? 0.753 -0.012 14.426 1.00 88.25 94 LEU A O 1
ATOM 756 N N . ASP A 1 95 ? 0.248 -2.089 15.132 1.00 93.12 95 ASP A N 1
ATOM 757 C CA . ASP A 1 95 ? -0.094 -2.611 13.811 1.00 93.12 95 ASP A CA 1
ATOM 758 C C . ASP A 1 95 ? -1.250 -1.831 13.166 1.00 93.12 95 ASP A C 1
ATOM 760 O O . ASP A 1 95 ? -2.285 -1.555 13.786 1.00 93.12 95 ASP A O 1
ATOM 764 N N . GLY A 1 96 ? -1.068 -1.493 11.893 1.00 93.56 96 GLY A N 1
ATOM 765 C CA . GLY A 1 96 ? -2.043 -0.774 11.085 1.00 93.56 96 GLY A CA 1
ATOM 766 C C . GLY A 1 96 ? -1.382 0.235 10.158 1.00 93.56 96 GLY A C 1
ATOM 767 O O . GLY A 1 96 ? -0.166 0.225 9.958 1.00 93.56 96 GLY A O 1
ATOM 768 N N . CYS A 1 97 ? -2.213 1.107 9.597 1.00 94.38 97 CYS A N 1
ATOM 769 C CA . CYS A 1 97 ? -1.825 2.028 8.540 1.00 94.38 97 CYS A CA 1
ATOM 770 C C . CYS A 1 97 ? -2.306 3.445 8.827 1.00 94.38 97 CYS A C 1
ATOM 772 O O . CYS A 1 97 ? -3.453 3.651 9.231 1.00 94.38 97 CYS A O 1
ATOM 774 N N . THR A 1 98 ? -1.435 4.420 8.596 1.00 90.88 98 THR A N 1
ATOM 775 C CA . THR A 1 98 ? -1.751 5.849 8.655 1.00 90.88 98 THR A CA 1
ATOM 776 C C . THR A 1 98 ? -1.680 6.429 7.262 1.00 90.88 98 THR A C 1
ATOM 778 O O . THR A 1 98 ? -0.693 6.210 6.573 1.00 90.88 98 THR A O 1
ATOM 781 N N . MET A 1 99 ? -2.685 7.198 6.866 1.00 91.12 99 MET A N 1
ATOM 782 C CA . MET A 1 99 ? -2.711 7.884 5.580 1.00 91.12 99 MET A CA 1
ATOM 783 C C . MET A 1 99 ? -3.113 9.343 5.770 1.00 91.12 99 MET A C 1
ATOM 785 O O . MET A 1 99 ? -3.830 9.699 6.715 1.00 91.12 99 MET A O 1
ATOM 789 N N . GLY A 1 100 ? -2.689 10.187 4.836 1.00 89.19 100 GLY A N 1
ATOM 790 C CA . GLY A 1 100 ? -3.246 11.518 4.656 1.00 89.19 100 GLY A CA 1
ATOM 791 C C . GLY A 1 100 ? -4.737 11.453 4.360 1.00 89.19 100 GLY A C 1
ATOM 792 O O . GLY A 1 100 ? -5.207 10.628 3.586 1.00 89.19 100 GLY A O 1
ATOM 793 N N . ALA A 1 101 ? -5.532 12.316 4.986 1.00 89.38 101 ALA A N 1
ATOM 794 C CA . ALA A 1 101 ? -6.955 12.413 4.647 1.00 89.38 101 ALA A CA 1
ATOM 795 C C . ALA A 1 101 ? -7.180 12.862 3.187 1.00 89.38 101 ALA A C 1
ATOM 797 O O . ALA A 1 101 ? -8.205 12.539 2.590 1.00 89.38 101 ALA A O 1
ATOM 798 N N . ASP A 1 102 ? -6.224 13.600 2.633 1.00 89.81 102 ASP A N 1
ATOM 799 C CA . ASP A 1 102 ? -6.147 14.060 1.247 1.00 89.81 102 ASP A CA 1
ATOM 800 C C . ASP A 1 102 ? -5.721 12.971 0.257 1.00 89.81 102 ASP A C 1
ATOM 802 O O . ASP A 1 102 ? -5.807 13.204 -0.946 1.00 89.81 102 ASP A O 1
ATOM 806 N N . THR A 1 103 ? -5.338 11.781 0.736 1.00 92.19 103 THR A N 1
ATOM 807 C CA . THR A 1 103 ? -5.100 10.620 -0.131 1.00 92.19 103 THR A CA 1
ATOM 808 C C . THR A 1 103 ? -6.378 9.829 -0.426 1.00 92.19 103 THR A C 1
ATOM 810 O O . THR A 1 103 ? -6.358 8.813 -1.110 1.00 92.19 103 THR A O 1
ATOM 813 N N . THR A 1 104 ? -7.521 10.253 0.124 1.00 94.19 104 THR A N 1
ATOM 814 C CA . THR A 1 104 ? -8.791 9.540 -0.056 1.00 94.19 104 THR A CA 1
ATOM 815 C C . THR A 1 104 ? -9.480 9.904 -1.378 1.00 94.19 104 THR A C 1
ATOM 817 O O . THR A 1 104 ? -9.341 11.044 -1.839 1.00 94.19 104 THR A O 1
ATOM 820 N N . PRO A 1 105 ? -10.286 8.990 -1.965 1.00 94.81 105 PRO A N 1
ATOM 821 C CA . PRO A 1 105 ? -10.936 9.192 -3.252 1.00 94.81 105 PRO A CA 1
ATOM 822 C C . PRO A 1 105 ? -11.756 10.480 -3.334 1.00 94.81 105 PRO A C 1
ATOM 824 O O . PRO A 1 105 ? -12.668 10.711 -2.532 1.00 94.81 105 PRO A O 1
ATOM 827 N N . GLY A 1 106 ? -11.482 11.278 -4.365 1.00 89.25 106 GLY A N 1
ATOM 828 C CA . GLY A 1 106 ? -12.170 12.544 -4.636 1.00 89.25 106 GLY A CA 1
ATOM 829 C C . GLY A 1 106 ? -11.570 13.757 -3.926 1.00 89.25 106 GLY A C 1
ATOM 830 O O . GLY A 1 106 ? -12.168 14.834 -3.959 1.00 89.25 106 GLY A O 1
ATOM 831 N N . SER A 1 107 ? -10.409 13.604 -3.290 1.00 87.62 107 SER A N 1
ATOM 832 C CA . SER A 1 107 ? -9.608 14.738 -2.828 1.00 87.62 107 SER A CA 1
ATOM 833 C C . SER A 1 107 ? -8.957 15.455 -4.018 1.00 87.62 107 SER A C 1
ATOM 835 O O . SER A 1 107 ? -8.642 14.838 -5.027 1.00 87.62 107 SER A O 1
ATOM 837 N N . SER A 1 108 ? -8.752 16.770 -3.914 1.00 75.00 108 SER A N 1
ATOM 838 C CA . SER A 1 108 ? -8.221 17.610 -5.001 1.00 75.00 108 SER A CA 1
ATOM 839 C C . SER A 1 108 ? -6.685 17.658 -5.080 1.00 75.00 108 SER A C 1
ATOM 841 O O . SER A 1 108 ? -6.146 18.542 -5.738 1.00 75.00 108 SER A O 1
ATOM 843 N N . GLY A 1 109 ? -5.985 16.797 -4.336 1.00 68.81 109 GLY A N 1
ATOM 844 C CA . GLY A 1 109 ? -4.520 16.724 -4.305 1.00 68.81 109 GLY A CA 1
ATOM 845 C C . GLY A 1 109 ? -3.958 15.639 -5.228 1.00 68.81 109 GLY A C 1
ATOM 846 O O . GLY A 1 109 ? -4.714 14.862 -5.805 1.00 68.81 109 GLY A O 1
ATOM 847 N N . LEU A 1 110 ? -2.624 15.551 -5.297 1.00 69.62 110 LEU A N 1
ATOM 848 C CA . LEU A 1 110 ? -1.878 14.582 -6.124 1.00 69.62 110 LEU A CA 1
ATOM 849 C C . LEU A 1 110 ? -2.179 13.107 -5.793 1.00 69.62 110 LEU A C 1
ATOM 851 O O . LEU A 1 110 ? -1.895 12.225 -6.592 1.00 69.62 110 LEU A O 1
ATOM 855 N N . PHE A 1 111 ? -2.767 12.844 -4.623 1.00 80.31 111 PHE A N 1
ATOM 856 C CA . PHE A 1 111 ? -3.055 11.501 -4.113 1.00 80.31 111 PHE A CA 1
ATOM 857 C C . PHE A 1 111 ? -4.563 11.209 -3.997 1.00 80.31 111 PHE A C 1
ATOM 859 O O . PHE A 1 111 ? -4.997 10.381 -3.202 1.00 80.31 111 PHE A O 1
ATOM 866 N N . GLY A 1 112 ? -5.402 11.926 -4.749 1.00 86.00 112 GLY A N 1
ATOM 867 C CA . GLY A 1 112 ? -6.860 11.856 -4.622 1.00 86.00 112 GLY A CA 1
ATOM 868 C C . GLY A 1 112 ? -7.540 10.615 -5.214 1.00 86.00 112 GLY A C 1
ATOM 869 O O . GLY A 1 112 ? -8.776 10.581 -5.222 1.00 86.00 112 GLY A O 1
ATOM 870 N N . ALA A 1 113 ? -6.803 9.624 -5.729 1.00 88.62 113 ALA A N 1
ATOM 871 C CA . ALA A 1 113 ? -7.371 8.401 -6.307 1.00 88.62 113 ALA A CA 1
ATOM 872 C C . ALA A 1 113 ? -7.554 7.279 -5.270 1.00 88.62 113 ALA A C 1
ATOM 874 O O . ALA A 1 113 ? -8.338 6.356 -5.499 1.00 88.62 113 ALA A O 1
ATOM 875 N N . GLY A 1 114 ? -6.890 7.360 -4.111 1.00 92.50 114 GLY A N 1
ATOM 876 C CA . GLY A 1 114 ? -6.983 6.341 -3.060 1.00 92.50 114 GLY A CA 1
ATOM 877 C C . GLY A 1 114 ? -6.040 5.155 -3.237 1.00 92.50 114 GLY A C 1
ATOM 878 O O . GLY A 1 114 ? -6.153 4.193 -2.466 1.00 92.50 114 GLY A O 1
ATOM 879 N N . THR A 1 115 ? -5.121 5.197 -4.211 1.00 94.25 115 THR A N 1
ATOM 880 C CA . THR A 1 115 ? -4.170 4.097 -4.460 1.00 94.25 115 THR A CA 1
ATOM 881 C C . THR A 1 115 ? -3.039 4.065 -3.442 1.00 94.25 115 THR A C 1
ATOM 883 O O . THR A 1 115 ? -2.500 2.993 -3.172 1.00 94.25 115 THR A O 1
ATOM 886 N N . THR A 1 116 ? -2.787 5.179 -2.750 1.00 94.75 116 THR A N 1
ATOM 887 C CA . THR A 1 116 ? -1.943 5.214 -1.547 1.00 94.75 116 THR A CA 1
ATOM 888 C C . THR A 1 116 ? -2.371 4.143 -0.543 1.00 94.75 116 THR A C 1
ATOM 890 O O . THR A 1 116 ? -1.542 3.380 -0.072 1.00 94.75 116 THR A O 1
ATOM 893 N N . THR A 1 117 ? -3.669 3.980 -0.274 1.00 97.44 117 THR A N 1
ATOM 894 C CA . THR A 1 117 ? -4.132 2.932 0.653 1.00 97.44 117 THR A CA 1
ATOM 895 C C . THR A 1 117 ? -3.823 1.519 0.140 1.00 97.44 117 THR A C 1
ATOM 897 O O . THR A 1 117 ? -3.542 0.636 0.943 1.00 97.44 117 THR A O 1
ATOM 900 N N . ILE A 1 118 ? -3.850 1.283 -1.177 1.00 98.38 118 ILE A N 1
ATOM 901 C CA . ILE A 1 118 ? -3.504 -0.026 -1.762 1.00 98.38 118 ILE A CA 1
ATOM 902 C C . ILE A 1 118 ? -2.022 -0.334 -1.518 1.00 98.38 118 ILE A C 1
ATOM 904 O O . ILE A 1 118 ? -1.705 -1.410 -1.012 1.00 98.38 118 ILE A O 1
ATOM 908 N N . HIS A 1 119 ? -1.148 0.628 -1.822 1.00 98.12 119 HIS A N 1
ATOM 909 C CA . HIS A 1 119 ? 0.298 0.549 -1.595 1.00 98.12 119 HIS A CA 1
ATOM 910 C C . HIS A 1 119 ? 0.618 0.227 -0.131 1.00 98.12 119 HIS A C 1
ATOM 912 O O . HIS A 1 119 ? 1.279 -0.760 0.192 1.00 98.12 119 HIS A O 1
ATOM 918 N N . GLU A 1 120 ? 0.050 1.025 0.768 1.00 98.31 120 GLU A N 1
ATOM 919 C CA . GLU A 1 120 ? 0.223 0.888 2.205 1.00 98.31 120 GLU A CA 1
ATOM 920 C C . GLU A 1 120 ? -0.233 -0.498 2.701 1.00 98.31 120 GLU A C 1
ATOM 922 O O . GLU A 1 120 ? 0.498 -1.204 3.403 1.00 98.31 120 GLU A O 1
ATOM 927 N N . VAL A 1 121 ? -1.407 -0.968 2.273 1.00 98.69 121 VAL A N 1
ATOM 928 C CA . VAL A 1 121 ? -1.877 -2.314 2.639 1.00 98.69 121 VAL A CA 1
ATOM 929 C C . VAL A 1 121 ? -0.981 -3.415 2.051 1.00 98.69 121 VAL A C 1
ATOM 931 O O . VAL A 1 121 ? -0.841 -4.467 2.677 1.00 98.69 121 VAL A O 1
ATOM 934 N N . GLY A 1 122 ? -0.298 -3.175 0.928 1.00 98.56 122 GLY A N 1
ATOM 935 C CA . GLY A 1 122 ? 0.772 -4.043 0.425 1.00 98.56 122 GLY A CA 1
ATOM 936 C C . GLY A 1 122 ? 1.903 -4.238 1.445 1.00 98.56 122 GLY A C 1
ATOM 937 O O . GLY A 1 122 ? 2.277 -5.379 1.738 1.00 98.56 122 GLY A O 1
ATOM 938 N N . HIS A 1 123 ? 2.374 -3.166 2.092 1.00 98.62 123 HIS A N 1
ATOM 939 C CA . HIS A 1 123 ? 3.332 -3.263 3.206 1.00 98.62 123 HIS A CA 1
ATOM 940 C C . HIS A 1 123 ? 2.764 -4.013 4.409 1.00 98.62 123 HIS A C 1
ATOM 942 O O . HIS A 1 123 ? 3.437 -4.877 4.980 1.00 98.62 123 HIS A O 1
ATOM 948 N N . TRP A 1 124 ? 1.507 -3.743 4.771 1.00 98.25 124 TRP A N 1
ATOM 949 C CA . TRP A 1 124 ? 0.826 -4.468 5.850 1.00 98.25 124 TRP A CA 1
ATOM 950 C C . TRP A 1 124 ? 0.739 -5.977 5.559 1.00 98.25 124 TRP A C 1
ATOM 952 O O . TRP A 1 124 ? 0.795 -6.791 6.486 1.00 98.25 124 TRP A O 1
ATOM 962 N N . MET A 1 125 ? 0.688 -6.368 4.283 1.00 97.88 125 MET A N 1
ATOM 963 C CA . MET A 1 125 ? 0.748 -7.760 3.819 1.00 97.88 125 MET A CA 1
ATOM 964 C C . MET A 1 125 ? 2.178 -8.297 3.601 1.00 97.88 125 MET A C 1
ATOM 966 O O . MET A 1 125 ? 2.341 -9.473 3.276 1.00 97.88 125 MET A O 1
ATOM 970 N N . GLY A 1 126 ? 3.216 -7.488 3.830 1.00 97.62 126 GLY A N 1
ATOM 971 C CA . GLY A 1 126 ? 4.620 -7.910 3.812 1.00 97.62 126 GLY A CA 1
ATOM 972 C C . GLY A 1 126 ? 5.388 -7.636 2.516 1.00 97.62 126 GLY A C 1
ATOM 973 O O . GLY A 1 126 ? 6.476 -8.197 2.344 1.00 97.62 126 GLY A O 1
ATOM 974 N N . LEU A 1 127 ? 4.854 -6.815 1.610 1.00 98.56 127 LEU A N 1
ATOM 975 C CA . LEU A 1 127 ? 5.546 -6.407 0.383 1.00 98.56 127 LEU A CA 1
ATOM 976 C C . LEU A 1 127 ? 6.497 -5.240 0.640 1.00 98.56 127 LEU A C 1
ATOM 978 O O . LEU A 1 127 ? 6.153 -4.308 1.364 1.00 98.56 127 LEU A O 1
ATOM 982 N N . LEU A 1 128 ? 7.685 -5.288 0.048 1.00 98.00 128 LEU A N 1
ATOM 983 C CA . LEU A 1 128 ? 8.624 -4.168 0.046 1.00 98.00 128 LEU A CA 1
ATOM 984 C C . LEU A 1 128 ? 8.371 -3.284 -1.179 1.00 98.00 128 LEU A C 1
ATOM 986 O O . LEU A 1 128 ? 7.624 -3.665 -2.076 1.00 98.00 128 LEU A O 1
ATOM 990 N N . HIS A 1 129 ? 8.986 -2.104 -1.201 1.00 97.88 129 HIS A N 1
ATOM 991 C CA . HIS A 1 129 ? 9.062 -1.314 -2.427 1.00 97.88 129 HIS A CA 1
ATOM 992 C C . HIS A 1 129 ? 9.817 -2.078 -3.515 1.00 97.88 129 HIS A C 1
ATOM 994 O O . HIS A 1 129 ? 10.778 -2.778 -3.200 1.00 97.88 129 HIS A O 1
ATOM 1000 N N . THR A 1 130 ? 9.443 -1.871 -4.774 1.00 97.12 130 THR A N 1
ATOM 1001 C CA . THR A 1 130 ? 10.097 -2.460 -5.958 1.00 97.12 130 THR A CA 1
ATOM 1002 C C . THR A 1 130 ? 11.577 -2.092 -6.058 1.00 97.12 130 THR A C 1
ATOM 1004 O O . THR A 1 130 ? 12.412 -2.941 -6.346 1.00 97.12 130 THR A O 1
ATOM 1007 N N . PHE A 1 131 ? 11.922 -0.860 -5.687 1.00 95.31 131 PHE A N 1
ATOM 1008 C CA . PHE A 1 131 ? 13.298 -0.362 -5.623 1.00 95.31 131 PHE A CA 1
ATOM 1009 C C . PHE A 1 131 ? 14.067 -0.757 -4.349 1.00 95.31 131 PHE A C 1
ATOM 1011 O O . PHE A 1 131 ? 15.134 -0.208 -4.052 1.00 95.31 131 PHE A O 1
ATOM 1018 N N . HIS A 1 132 ? 13.537 -1.662 -3.521 1.00 95.38 132 HIS A N 1
ATOM 1019 C CA . HIS A 1 132 ? 14.283 -2.161 -2.368 1.00 95.38 132 HIS A CA 1
ATOM 1020 C C . HIS A 1 132 ? 15.463 -3.024 -2.833 1.00 95.38 132 HIS A C 1
ATOM 1022 O O . HIS A 1 132 ? 15.314 -3.845 -3.725 1.00 95.38 132 HIS A O 1
ATOM 1028 N N . GLY A 1 133 ? 16.643 -2.848 -2.232 1.00 92.31 133 GLY A N 1
ATOM 1029 C CA . GLY A 1 133 ? 17.858 -3.572 -2.640 1.00 92.31 133 GLY A CA 1
ATOM 1030 C C . GLY A 1 133 ? 18.562 -3.012 -3.886 1.00 92.31 133 GLY A C 1
ATOM 1031 O O . GLY A 1 133 ? 19.754 -3.267 -4.065 1.00 92.31 133 GLY A O 1
ATOM 1032 N N . GLY A 1 134 ? 17.893 -2.157 -4.667 1.00 93.75 134 GLY A N 1
ATOM 1033 C CA . GLY A 1 134 ? 18.465 -1.498 -5.840 1.00 93.75 134 GLY A CA 1
ATOM 1034 C C . GLY A 1 134 ? 18.755 -2.468 -6.991 1.00 93.75 134 GLY A C 1
ATOM 1035 O O . G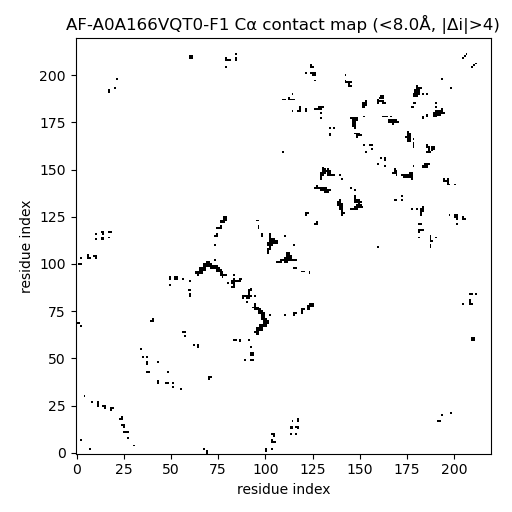LY A 1 134 ? 18.164 -3.539 -7.093 1.00 93.75 134 GLY A O 1
ATOM 1036 N N . CYS A 1 135 ? 19.729 -2.125 -7.839 1.00 93.94 135 CYS A N 1
ATOM 1037 C CA . CYS A 1 135 ? 20.183 -2.978 -8.946 1.00 93.94 135 CYS A CA 1
ATOM 1038 C C . CYS A 1 135 ? 21.102 -4.123 -8.486 1.00 93.94 135 CYS A C 1
ATOM 1040 O O . CYS A 1 135 ? 22.208 -4.290 -9.005 1.00 93.94 135 CYS A O 1
ATOM 1042 N N . SER A 1 136 ? 20.687 -4.896 -7.485 1.00 89.62 136 SER A N 1
ATOM 1043 C CA . SER A 1 136 ? 21.438 -6.058 -7.018 1.00 89.62 136 SER A CA 1
ATOM 1044 C C . SER A 1 136 ? 20.658 -7.337 -7.281 1.00 89.62 136 SER A C 1
ATOM 1046 O O . SER A 1 136 ? 19.631 -7.583 -6.672 1.00 89.62 136 SER A O 1
ATOM 1048 N N . SER A 1 137 ? 21.183 -8.227 -8.121 1.00 80.75 137 SER A N 1
ATOM 1049 C CA . SER A 1 137 ? 20.552 -9.535 -8.348 1.00 80.75 137 SER A CA 1
ATOM 1050 C C . SER A 1 137 ? 20.526 -10.435 -7.102 1.00 80.75 137 SER A C 1
ATOM 1052 O O . SER A 1 137 ? 19.775 -11.408 -7.063 1.00 80.75 137 SER A O 1
ATOM 1054 N N . GLU A 1 138 ? 21.329 -10.116 -6.081 1.00 82.88 138 GLU A N 1
ATOM 1055 C CA . GLU A 1 138 ? 21.323 -10.786 -4.776 1.00 82.88 138 GLU A CA 1
ATOM 1056 C C . GLU A 1 138 ? 20.275 -10.199 -3.818 1.00 82.88 138 GLU A C 1
ATOM 1058 O O . GLU A 1 138 ? 19.751 -10.917 -2.962 1.00 82.88 138 GLU A O 1
ATOM 1063 N N . TYR A 1 139 ? 19.971 -8.903 -3.953 1.00 79.19 139 TYR A N 1
ATOM 1064 C CA . TYR A 1 139 ? 19.116 -8.146 -3.041 1.00 79.19 139 TYR A CA 1
ATOM 1065 C C . TYR A 1 139 ? 18.067 -7.353 -3.828 1.00 79.19 139 TYR A C 1
ATOM 1067 O O . TYR A 1 139 ? 18.395 -6.425 -4.551 1.00 79.19 139 TYR A O 1
ATOM 1075 N N . GLY A 1 140 ? 16.791 -7.675 -3.633 1.00 88.62 140 GLY A N 1
ATOM 1076 C CA . GLY A 1 140 ? 15.666 -6.958 -4.239 1.00 88.62 140 GLY A CA 1
ATOM 1077 C C . GLY A 1 140 ? 14.546 -6.720 -3.228 1.00 88.62 140 GLY A C 1
ATOM 1078 O O . GLY A 1 140 ? 14.768 -6.696 -2.013 1.00 88.62 140 GLY A O 1
ATOM 1079 N N . ASP A 1 141 ? 13.310 -6.671 -3.714 1.00 96.06 141 ASP A N 1
ATOM 1080 C CA . ASP A 1 141 ? 12.100 -6.674 -2.881 1.00 96.06 141 ASP A CA 1
ATOM 1081 C C . ASP A 1 141 ? 11.724 -8.085 -2.362 1.00 96.06 141 ASP A C 1
ATOM 1083 O O . ASP A 1 141 ? 10.724 -8.267 -1.657 1.00 96.06 141 ASP A O 1
ATOM 1087 N N . PHE A 1 142 ? 12.574 -9.082 -2.652 1.00 94.88 142 PHE A N 1
ATOM 1088 C CA . PHE A 1 142 ? 12.392 -10.513 -2.379 1.00 94.88 142 PHE A CA 1
ATOM 1089 C C . PHE A 1 142 ? 11.167 -11.117 -3.071 1.00 94.88 142 PHE A C 1
ATOM 1091 O O . PHE A 1 142 ? 10.543 -12.051 -2.544 1.00 94.88 142 PHE A O 1
ATOM 1098 N N . VAL A 1 143 ? 10.836 -10.595 -4.248 1.00 96.94 143 VAL A N 1
ATOM 1099 C CA . VAL A 1 143 ? 9.890 -11.177 -5.187 1.00 96.94 143 VAL A CA 1
ATOM 1100 C C . VAL A 1 143 ? 10.613 -11.356 -6.528 1.00 96.94 143 VAL A C 1
ATOM 1102 O O . VAL A 1 143 ? 11.338 -10.489 -6.987 1.00 96.94 143 VAL A O 1
ATOM 1105 N N . ALA A 1 144 ? 10.526 -12.550 -7.115 1.00 95.00 144 ALA A N 1
ATOM 1106 C CA . ALA A 1 144 ? 11.377 -12.911 -8.255 1.00 95.00 144 ALA A CA 1
ATOM 1107 C C . ALA A 1 144 ? 10.869 -12.380 -9.606 1.00 95.00 144 ALA A C 1
ATOM 1109 O O . ALA A 1 144 ? 11.630 -12.346 -10.569 1.00 95.00 144 ALA A O 1
ATOM 1110 N N . ASP A 1 145 ? 9.581 -12.041 -9.699 1.00 96.94 145 ASP A N 1
ATOM 1111 C CA . ASP A 1 145 ? 8.931 -11.569 -10.926 1.00 96.94 145 ASP A CA 1
ATOM 1112 C C . ASP A 1 145 ? 8.726 -10.047 -10.964 1.00 96.94 145 ASP A C 1
ATOM 1114 O O . ASP A 1 145 ? 8.117 -9.532 -11.899 1.00 96.94 145 ASP A O 1
ATOM 1118 N N . THR A 1 146 ? 9.255 -9.330 -9.978 1.00 97.38 146 THR A N 1
ATOM 1119 C CA . THR A 1 146 ? 9.412 -7.876 -9.973 1.00 97.38 146 THR A CA 1
ATOM 1120 C C . THR A 1 146 ? 10.783 -7.524 -10.561 1.00 97.38 146 THR A C 1
ATOM 1122 O O . THR A 1 146 ? 11.805 -7.914 -9.994 1.00 97.38 146 THR A O 1
ATOM 1125 N N . PRO A 1 147 ? 10.844 -6.813 -11.705 1.00 96.75 147 PRO A N 1
ATOM 1126 C CA . PRO A 1 147 ? 12.095 -6.262 -12.217 1.00 96.75 147 PRO A CA 1
ATOM 1127 C C . PRO A 1 147 ? 12.813 -5.395 -11.179 1.00 96.75 147 PRO A C 1
ATOM 1129 O O . PRO A 1 147 ? 12.170 -4.709 -10.382 1.00 96.75 147 PRO A O 1
ATOM 1132 N N . PHE A 1 148 ? 14.146 -5.425 -11.205 1.00 96.25 148 PHE A N 1
ATOM 1133 C CA . PHE A 1 148 ? 14.973 -4.623 -10.306 1.00 96.25 148 PHE A CA 1
ATOM 1134 C C . PHE A 1 148 ? 14.901 -3.146 -10.672 1.00 96.25 148 PHE A C 1
ATOM 1136 O O . PHE A 1 148 ? 14.849 -2.788 -11.844 1.00 96.25 148 PHE A O 1
ATOM 1143 N N . GLU A 1 149 ? 14.966 -2.297 -9.654 1.00 94.69 149 GLU A N 1
ATOM 1144 C CA . GLU A 1 149 ? 14.841 -0.856 -9.804 1.00 94.69 149 GLU A CA 1
ATOM 1145 C C . GLU A 1 149 ? 15.807 -0.158 -8.834 1.00 94.69 149 GLU A C 1
ATOM 1147 O O . GLU A 1 149 ? 15.872 -0.510 -7.654 1.00 94.69 149 GLU A O 1
ATOM 1152 N N . SER A 1 150 ? 16.591 0.824 -9.294 1.00 93.19 150 SER A N 1
ATOM 1153 C CA . SER A 1 150 ? 17.601 1.474 -8.444 1.00 93.19 150 SER A CA 1
ATOM 1154 C C . SER A 1 150 ? 16.994 2.386 -7.386 1.00 93.19 150 SER A C 1
ATOM 1156 O O . SER A 1 150 ? 17.549 2.537 -6.295 1.00 93.19 150 SER A O 1
ATOM 1158 N N . ASP A 1 151 ? 15.901 3.063 -7.732 1.00 91.00 151 ASP A N 1
ATOM 1159 C CA . ASP A 1 151 ? 15.261 4.072 -6.900 1.00 91.00 151 ASP A CA 1
ATOM 1160 C C . ASP A 1 151 ? 13.858 4.427 -7.391 1.00 91.00 151 ASP A C 1
ATOM 1162 O O . ASP A 1 151 ? 13.513 4.157 -8.530 1.00 91.00 151 ASP A O 1
ATOM 1166 N N . ALA A 1 152 ? 13.078 5.098 -6.542 1.00 86.38 152 ALA A N 1
ATOM 1167 C CA . ALA A 1 152 ? 11.740 5.561 -6.884 1.00 86.38 152 ALA A CA 1
ATOM 1168 C C . ALA A 1 152 ? 11.722 6.542 -8.083 1.00 86.38 152 ALA A C 1
ATOM 1170 O O . ALA A 1 152 ? 12.447 7.548 -8.067 1.00 86.38 152 ALA A O 1
ATOM 1171 N N . PRO A 1 153 ? 10.805 6.369 -9.050 1.00 79.12 153 PRO A N 1
ATOM 1172 C CA . PRO A 1 153 ? 10.692 7.215 -10.233 1.00 79.12 153 PRO A CA 1
ATOM 1173 C C . PRO A 1 153 ? 10.082 8.587 -9.934 1.00 79.12 153 PRO A C 1
ATOM 1175 O O . PRO A 1 153 ? 10.222 9.504 -10.742 1.00 79.12 153 PRO A O 1
ATOM 1178 N N . SER A 1 154 ? 9.485 8.780 -8.751 1.00 67.38 154 SER A N 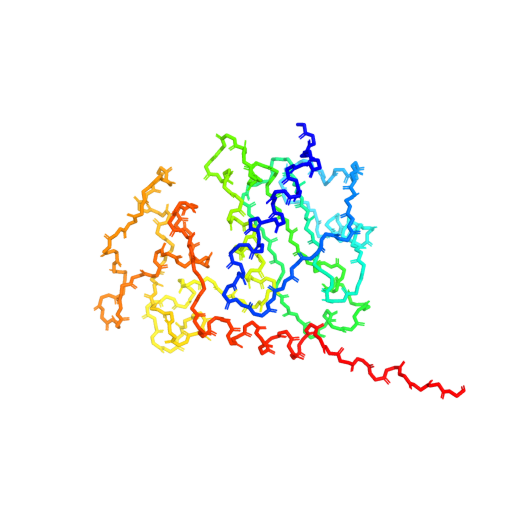1
ATOM 1179 C CA . SER A 1 154 ? 8.996 10.076 -8.254 1.00 67.38 154 SER A CA 1
ATOM 1180 C C . SER A 1 154 ? 10.057 11.186 -8.242 1.00 67.38 154 SER A C 1
ATOM 1182 O O . SER A 1 154 ? 9.743 12.351 -8.023 1.00 67.38 154 SER A O 1
ATOM 1184 N N . LYS A 1 155 ? 11.339 10.845 -8.419 1.00 58.22 155 LYS A N 1
ATOM 1185 C CA . LYS A 1 155 ? 12.425 11.822 -8.576 1.00 58.22 155 LYS A CA 1
ATOM 1186 C C . LYS A 1 155 ? 12.533 12.402 -9.990 1.00 58.22 155 LYS A C 1
ATOM 1188 O O . LYS A 1 155 ? 13.135 13.463 -10.144 1.00 58.22 155 LYS A O 1
ATOM 1193 N N . LEU A 1 156 ? 12.008 11.704 -10.997 1.00 59.84 156 LEU A N 1
ATOM 1194 C CA . LEU A 1 156 ? 12.100 12.077 -12.411 1.00 59.84 156 LEU A CA 1
ATOM 1195 C C . LEU A 1 156 ? 10.889 12.894 -12.862 1.00 59.84 156 LEU A C 1
ATOM 1197 O O . LEU A 1 156 ? 11.060 13.858 -13.604 1.00 59.84 156 LEU A O 1
ATOM 1201 N N . ASP A 1 157 ? 9.699 12.558 -12.364 1.00 57.69 157 ASP A N 1
ATOM 1202 C CA . ASP A 1 157 ? 8.491 13.358 -12.559 1.00 57.69 157 ASP A CA 1
ATOM 1203 C C . ASP A 1 157 ? 8.128 14.110 -11.269 1.00 57.69 157 ASP A C 1
ATOM 1205 O O . ASP A 1 157 ? 7.436 13.594 -10.393 1.00 57.69 157 ASP A O 1
ATOM 1209 N N . GLN A 1 158 ? 8.594 15.359 -11.162 1.00 57.06 158 GLN A N 1
ATOM 1210 C CA . GLN A 1 158 ? 8.267 16.250 -10.039 1.00 57.06 158 GLN A CA 1
ATOM 1211 C C . GLN A 1 158 ? 6.786 16.662 -10.011 1.00 57.06 158 GLN A C 1
ATOM 1213 O O . GLN A 1 158 ? 6.332 17.210 -9.004 1.00 57.06 158 GLN A O 1
ATOM 1218 N N . THR A 1 159 ? 6.050 16.443 -11.105 1.00 59.34 159 THR A N 1
ATOM 1219 C CA . THR A 1 159 ? 4.624 16.774 -11.205 1.00 59.34 159 THR A CA 1
ATOM 1220 C C . THR A 1 159 ? 3.735 15.633 -10.719 1.00 59.34 159 THR A C 1
ATOM 1222 O O . THR A 1 159 ? 2.626 15.899 -10.266 1.00 59.34 159 THR A O 1
ATOM 1225 N N . PHE A 1 160 ? 4.249 14.394 -10.687 1.00 69.38 160 PHE A N 1
ATOM 1226 C CA . PHE A 1 160 ? 3.484 13.181 -10.374 1.00 69.38 160 PHE A CA 1
ATOM 1227 C C . PHE A 1 160 ? 2.239 13.029 -11.266 1.00 69.38 160 PHE A C 1
ATOM 1229 O O . PHE A 1 160 ? 1.215 12.515 -10.811 1.00 69.38 160 PHE A O 1
ATOM 1236 N N . GLU A 1 161 ? 2.292 13.475 -12.519 1.00 69.81 161 GLU A N 1
ATOM 1237 C CA . GLU A 1 161 ? 1.150 13.435 -13.443 1.00 69.81 161 GLU A CA 1
ATOM 1238 C C . GLU A 1 161 ? 1.325 12.376 -14.537 1.00 69.81 161 GLU A C 1
ATOM 1240 O O . GLU A 1 161 ? 0.328 11.852 -15.041 1.00 69.81 161 GLU A O 1
ATOM 1245 N N . GLU A 1 162 ? 2.563 12.008 -14.875 1.00 79.75 162 GLU A N 1
ATOM 1246 C CA . GLU A 1 162 ? 2.862 11.146 -16.015 1.00 79.75 162 GLU A CA 1
ATOM 1247 C C . GLU A 1 162 ? 3.537 9.835 -15.600 1.00 79.75 162 GLU A C 1
ATOM 1249 O O . GLU A 1 162 ? 4.292 9.741 -14.630 1.00 79.75 162 GLU A O 1
ATOM 1254 N N . CYS A 1 163 ? 3.269 8.781 -16.372 1.00 87.12 163 CYS A N 1
ATOM 1255 C CA . CYS A 1 163 ? 3.958 7.511 -16.200 1.00 87.12 163 CYS A CA 1
ATOM 1256 C C . CYS A 1 163 ? 5.310 7.561 -16.916 1.00 87.12 163 CYS A C 1
ATOM 1258 O O . CYS A 1 163 ? 5.337 7.872 -18.109 1.00 87.12 163 CYS A O 1
ATOM 1260 N N . PRO A 1 164 ? 6.424 7.207 -16.251 1.00 89.94 164 PRO A N 1
ATOM 1261 C CA . PRO A 1 164 ? 7.753 7.224 -16.857 1.00 89.94 164 PRO A CA 1
ATOM 1262 C C . PRO A 1 164 ? 7.944 5.987 -17.748 1.00 89.94 164 PRO A C 1
ATOM 1264 O O . PRO A 1 164 ? 8.684 5.059 -17.430 1.00 89.94 164 PRO A O 1
ATOM 1267 N N . VAL A 1 165 ? 7.215 5.946 -18.864 1.00 91.31 165 VAL A N 1
ATOM 1268 C CA . VAL A 1 165 ? 7.208 4.816 -19.800 1.00 91.31 165 VAL A CA 1
ATOM 1269 C C . VAL A 1 165 ? 8.611 4.575 -20.351 1.00 91.31 165 VAL A C 1
ATOM 1271 O O . VAL A 1 165 ? 9.266 5.493 -20.839 1.00 91.31 165 VAL A O 1
ATOM 1274 N N . GLY A 1 166 ? 9.052 3.317 -20.309 1.00 92.38 166 GLY A N 1
ATOM 1275 C CA . GLY A 1 166 ? 10.371 2.921 -20.801 1.00 92.38 166 GLY A CA 1
ATOM 1276 C C . GLY A 1 166 ? 11.515 3.194 -19.827 1.00 92.38 166 GLY A C 1
ATOM 1277 O O . GLY A 1 166 ? 12.669 3.060 -20.229 1.00 92.38 166 GLY A O 1
ATOM 1278 N N . ARG A 1 167 ? 11.225 3.583 -18.578 1.00 92.56 167 ARG A N 1
ATOM 1279 C CA . ARG A 1 167 ? 12.259 3.743 -17.557 1.00 92.56 167 ARG A CA 1
ATOM 1280 C C . ARG A 1 167 ? 12.942 2.402 -17.280 1.00 92.56 167 ARG A C 1
ATOM 1282 O O . ARG A 1 167 ? 12.285 1.389 -17.057 1.00 92.56 167 ARG A O 1
ATOM 1289 N N . ASP A 1 168 ? 14.264 2.439 -17.323 1.00 95.19 168 ASP A N 1
ATOM 1290 C CA . ASP A 1 168 ? 15.152 1.323 -17.035 1.00 95.19 168 ASP A CA 1
ATOM 1291 C C . ASP A 1 168 ? 16.304 1.864 -16.192 1.00 95.19 168 ASP A C 1
ATOM 1293 O O . ASP A 1 168 ? 17.245 2.490 -16.694 1.00 95.19 168 ASP A O 1
ATOM 1297 N N . SER A 1 169 ? 16.159 1.729 -14.882 1.00 94.50 169 SER A N 1
ATOM 1298 C CA . SER A 1 169 ? 17.143 2.210 -13.920 1.00 94.50 169 SER A CA 1
ATOM 1299 C C . SER A 1 169 ? 18.240 1.179 -13.636 1.00 94.50 169 SER A C 1
ATOM 1301 O O . SER A 1 169 ? 19.291 1.532 -13.092 1.00 94.50 169 SER A O 1
ATOM 1303 N N . CYS A 1 170 ? 18.035 -0.068 -14.074 1.00 95.44 170 CYS A N 1
ATOM 1304 C CA . CYS A 1 170 ? 18.953 -1.190 -13.921 1.00 95.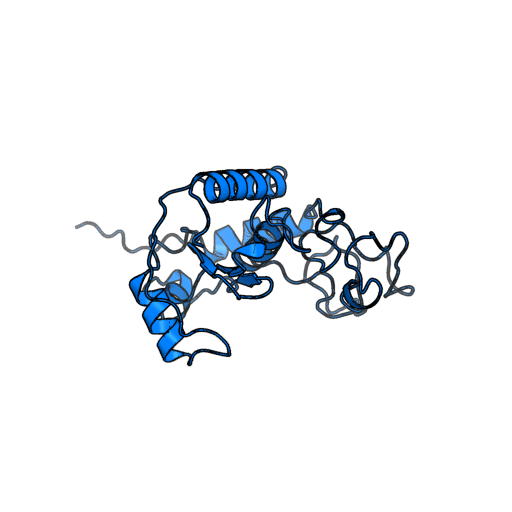44 170 CYS A CA 1
ATOM 1305 C C . CYS A 1 170 ? 19.216 -1.893 -15.270 1.00 95.44 170 CYS A C 1
ATOM 1307 O O . CYS A 1 170 ? 18.945 -3.087 -15.386 1.00 95.44 170 CYS A O 1
ATOM 1309 N N . PRO A 1 171 ? 19.834 -1.216 -16.258 1.00 96.31 171 PRO A N 1
ATOM 1310 C CA . PRO A 1 171 ? 19.924 -1.705 -17.643 1.00 96.31 171 PRO A CA 1
ATOM 1311 C C . PRO A 1 171 ? 20.778 -2.966 -17.831 1.00 96.31 171 PRO A C 1
ATOM 1313 O O . PRO A 1 171 ? 20.694 -3.640 -18.858 1.00 96.31 171 PRO A O 1
ATOM 1316 N N . ASP A 1 172 ? 21.616 -3.292 -16.846 1.00 95.75 172 ASP A N 1
ATOM 1317 C CA . ASP A 1 172 ? 22.413 -4.521 -16.828 1.00 95.75 172 ASP A CA 1
ATOM 1318 C C . ASP A 1 172 ? 21.637 -5.725 -16.243 1.00 95.75 172 ASP A C 1
ATOM 1320 O O . ASP A 1 172 ? 22.165 -6.841 -16.195 1.00 95.75 172 ASP A O 1
ATOM 1324 N N . LEU A 1 173 ? 20.393 -5.522 -15.790 1.00 94.88 173 LEU A N 1
ATOM 1325 C CA . LEU A 1 173 ? 19.494 -6.546 -15.255 1.00 94.88 173 LEU A CA 1
ATOM 1326 C C . LEU A 1 173 ? 18.243 -6.705 -16.144 1.00 94.88 173 LEU A C 1
ATOM 1328 O O . LEU A 1 173 ? 17.900 -5.812 -16.911 1.00 94.88 173 LEU A O 1
ATOM 1332 N N . PRO A 1 174 ? 17.551 -7.860 -16.098 1.00 94.50 174 PRO A N 1
ATOM 1333 C CA . PRO A 1 174 ? 16.392 -8.087 -16.957 1.00 94.50 174 PRO A CA 1
ATOM 1334 C C . PRO A 1 174 ? 15.163 -7.257 -16.561 1.00 94.50 174 PRO A C 1
ATOM 1336 O O . PRO A 1 174 ? 14.749 -7.275 -15.403 1.00 94.50 174 PRO A O 1
ATOM 1339 N N . GLY A 1 175 ? 14.495 -6.686 -17.566 1.00 95.50 175 GLY A N 1
ATOM 1340 C CA . GLY A 1 175 ? 13.203 -6.010 -17.422 1.00 95.50 175 GLY A CA 1
ATOM 1341 C C . GLY A 1 175 ? 13.317 -4.488 -17.432 1.00 95.50 175 GLY A C 1
ATOM 1342 O O . GLY A 1 175 ? 14.407 -3.943 -17.379 1.00 95.50 175 GLY A O 1
ATOM 1343 N N . LEU A 1 176 ? 12.172 -3.817 -17.551 1.00 96.50 176 LEU A N 1
ATOM 1344 C CA . LEU A 1 176 ? 12.056 -2.377 -17.312 1.00 96.50 176 LEU A CA 1
ATOM 1345 C C . LEU A 1 176 ? 11.571 -2.159 -15.882 1.00 96.50 176 LEU A C 1
ATOM 1347 O O . LEU A 1 176 ? 10.969 -3.068 -15.302 1.00 96.50 176 LEU A O 1
ATOM 1351 N N . ASP A 1 177 ? 11.759 -0.953 -15.354 1.00 96.06 177 ASP A N 1
ATOM 1352 C CA . ASP A 1 177 ? 11.267 -0.616 -14.023 1.00 96.06 177 ASP A CA 1
ATOM 1353 C C . ASP A 1 177 ? 9.748 -0.874 -13.938 1.00 96.06 177 ASP A C 1
ATOM 1355 O O . ASP A 1 177 ? 9.006 -0.578 -14.888 1.00 96.06 177 ASP A O 1
ATOM 1359 N N . PRO A 1 178 ? 9.248 -1.423 -12.819 1.00 96.31 178 PRO A N 1
ATOM 1360 C CA . PRO A 1 178 ? 7.860 -1.850 -12.688 1.00 96.31 178 PRO A CA 1
ATOM 1361 C C . PRO A 1 178 ? 6.907 -0.676 -12.397 1.00 96.31 178 PRO A C 1
ATOM 1363 O O . PRO A 1 178 ? 6.144 -0.700 -11.436 1.00 96.31 178 PRO A O 1
ATOM 1366 N N . ILE A 1 179 ? 6.875 0.317 -13.290 1.00 94.69 179 ILE A N 1
ATOM 1367 C CA . ILE A 1 179 ? 6.184 1.613 -13.135 1.00 94.69 179 ILE A CA 1
ATOM 1368 C C . ILE A 1 179 ? 4.668 1.523 -12.876 1.00 94.69 179 ILE A C 1
ATOM 1370 O O . ILE A 1 179 ? 4.042 2.503 -12.463 1.00 94.69 179 ILE A O 1
ATOM 1374 N N . HIS A 1 180 ? 4.056 0.368 -13.145 1.00 95.75 180 HIS A N 1
ATOM 1375 C CA . HIS A 1 180 ? 2.634 0.100 -12.921 1.00 95.75 180 HIS A CA 1
ATOM 1376 C C . HIS A 1 180 ? 2.349 -0.645 -11.611 1.00 95.75 180 HIS A C 1
ATOM 1378 O O . HIS A 1 180 ? 1.185 -0.854 -11.257 1.00 95.75 180 HIS A O 1
ATOM 1384 N N . ASN A 1 181 ? 3.383 -1.032 -10.871 1.00 97.69 181 ASN A N 1
ATOM 1385 C CA . ASN A 1 181 ? 3.246 -1.796 -9.646 1.00 97.69 181 ASN A CA 1
ATOM 1386 C C . ASN A 1 181 ? 2.731 -0.920 -8.500 1.00 97.69 181 ASN A C 1
ATOM 1388 O O . ASN A 1 181 ? 3.185 0.206 -8.295 1.00 97.69 181 ASN A O 1
ATOM 1392 N N . TYR A 1 182 ? 1.807 -1.446 -7.698 1.00 97.75 182 TYR A N 1
ATOM 1393 C CA . TYR A 1 182 ? 1.307 -0.727 -6.529 1.00 97.75 182 TYR A CA 1
ATOM 1394 C C . TYR A 1 182 ? 2.392 -0.418 -5.500 1.00 97.75 182 TYR A C 1
ATOM 1396 O O . TYR A 1 182 ? 2.223 0.558 -4.777 1.00 97.75 182 TYR A O 1
ATOM 1404 N N . MET A 1 183 ? 3.484 -1.187 -5.442 1.00 98.06 183 MET A N 1
ATOM 1405 C CA . MET A 1 183 ? 4.606 -0.983 -4.514 1.00 98.06 183 MET A CA 1
ATOM 1406 C C . MET A 1 183 ? 5.666 0.005 -5.020 1.00 98.06 183 MET A C 1
ATOM 1408 O O . MET A 1 183 ? 6.647 0.257 -4.319 1.00 98.06 183 MET A O 1
ATOM 1412 N N . ASP A 1 184 ? 5.453 0.593 -6.195 1.00 95.00 184 ASP A N 1
ATOM 1413 C CA . ASP A 1 184 ? 6.242 1.700 -6.727 1.00 95.00 184 ASP A CA 1
ATOM 1414 C C . ASP A 1 184 ? 5.707 3.054 -6.185 1.00 95.00 184 ASP A C 1
ATOM 1416 O O . ASP A 1 184 ? 4.601 3.160 -5.629 1.00 95.00 184 ASP A O 1
ATOM 1420 N N . TYR A 1 185 ? 6.510 4.103 -6.334 1.00 92.62 185 TYR A N 1
ATOM 1421 C CA . TYR A 1 185 ? 6.216 5.509 -6.055 1.00 92.62 185 TYR A CA 1
ATOM 1422 C C . TYR A 1 185 ? 5.888 6.326 -7.320 1.00 92.62 185 TYR A C 1
ATOM 1424 O O . TYR A 1 185 ? 5.879 7.559 -7.268 1.00 92.62 185 TYR A O 1
ATOM 1432 N N . THR A 1 186 ? 5.594 5.681 -8.451 1.00 90.38 186 THR A N 1
ATOM 1433 C CA . THR A 1 186 ? 4.953 6.352 -9.591 1.00 90.38 186 THR A CA 1
ATOM 1434 C C . THR A 1 186 ? 3.642 7.035 -9.201 1.00 90.38 186 THR A C 1
ATOM 1436 O O . THR A 1 186 ? 3.032 6.755 -8.161 1.00 90.38 186 THR A O 1
ATOM 1439 N N . SER A 1 187 ? 3.194 7.955 -10.062 1.00 87.12 187 SER A N 1
ATOM 1440 C CA . SER A 1 187 ? 1.900 8.617 -9.912 1.00 87.12 187 SER A CA 1
ATOM 1441 C C . SER A 1 187 ? 0.766 7.615 -9.671 1.00 87.12 187 SER A C 1
ATOM 1443 O O . SER A 1 187 ? 0.766 6.495 -10.190 1.00 87.12 187 SER A O 1
ATOM 1445 N N . GLU A 1 188 ? -0.253 8.032 -8.915 1.00 86.00 188 GLU A N 1
ATOM 1446 C CA . GLU A 1 188 ? -1.419 7.196 -8.634 1.00 86.00 188 GLU A CA 1
ATOM 1447 C C . GLU A 1 188 ? -2.125 6.697 -9.900 1.00 86.00 188 GLU A C 1
ATOM 1449 O O . GLU A 1 188 ? -2.697 5.610 -9.859 1.00 86.00 188 GLU A O 1
ATOM 1454 N N . VAL A 1 189 ? -2.057 7.443 -11.010 1.00 84.75 189 VAL A N 1
ATOM 1455 C CA . VAL A 1 189 ? -2.663 7.045 -12.293 1.00 84.75 189 VAL A CA 1
ATOM 1456 C C . VAL A 1 189 ? -1.914 5.910 -12.995 1.00 84.75 189 VAL A C 1
ATOM 1458 O O . VAL A 1 189 ? -2.485 5.249 -13.859 1.00 84.75 189 VAL A O 1
ATOM 1461 N N . CYS A 1 190 ? -0.655 5.669 -12.630 1.00 90.06 190 CYS A N 1
ATOM 1462 C CA . CYS A 1 190 ? 0.177 4.640 -13.249 1.00 90.06 190 CYS A CA 1
ATOM 1463 C C . CYS A 1 190 ? 0.002 3.281 -12.582 1.00 90.06 190 CYS A C 1
ATOM 1465 O O . CYS A 1 190 ? 0.115 2.250 -13.245 1.00 90.06 190 CYS A O 1
ATOM 1467 N N . ARG A 1 191 ? -0.276 3.274 -11.277 1.00 92.50 191 ARG A N 1
ATOM 1468 C CA . ARG A 1 191 ? -0.277 2.065 -10.455 1.00 92.50 191 ARG A CA 1
ATOM 1469 C C . ARG A 1 191 ? -1.577 1.287 -10.616 1.00 92.50 191 ARG A C 1
ATOM 1471 O O . ARG A 1 191 ? -2.663 1.807 -10.359 1.00 92.50 191 ARG A O 1
ATOM 1478 N N . SER A 1 192 ? -1.463 0.030 -11.028 1.00 95.88 192 SER A N 1
ATOM 1479 C CA . SER A 1 192 ? -2.609 -0.804 -11.396 1.00 95.88 192 SER A CA 1
ATOM 1480 C C . SER A 1 192 ? -2.480 -2.284 -11.032 1.00 95.88 192 SER A C 1
ATOM 1482 O O . SER A 1 192 ? -3.472 -3.004 -11.149 1.00 95.88 192 SER A O 1
ATOM 1484 N N . GLU A 1 193 ? -1.318 -2.755 -10.564 1.00 97.69 193 GLU A N 1
ATOM 1485 C CA . GLU A 1 193 ? -1.111 -4.192 -10.363 1.00 97.69 193 GLU A CA 1
ATOM 1486 C C . GLU A 1 193 ? -0.204 -4.585 -9.190 1.00 97.69 193 GLU A C 1
ATOM 1488 O O . GLU A 1 193 ? 0.671 -3.842 -8.747 1.00 97.69 193 GLU A O 1
ATOM 1493 N N . PHE A 1 194 ? -0.420 -5.818 -8.726 1.00 98.69 194 PHE A N 1
ATOM 1494 C CA . PHE A 1 194 ? 0.565 -6.625 -8.012 1.00 98.69 194 PHE A CA 1
ATOM 1495 C C . PHE A 1 19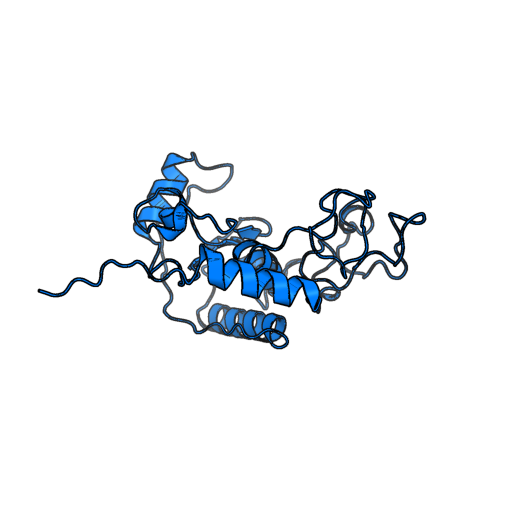4 ? 0.995 -7.774 -8.924 1.00 98.69 194 PHE A C 1
ATOM 1497 O O . PHE A 1 194 ? 0.160 -8.325 -9.648 1.00 98.69 194 PHE A O 1
ATOM 1504 N N . THR A 1 195 ? 2.256 -8.192 -8.846 1.00 98.62 195 THR A N 1
ATOM 1505 C CA . THR A 1 195 ? 2.729 -9.366 -9.590 1.00 98.62 195 THR A CA 1
ATOM 1506 C C . THR A 1 195 ? 2.209 -10.671 -8.967 1.00 98.62 195 THR A C 1
ATOM 1508 O O . THR A 1 195 ? 1.886 -10.709 -7.771 1.00 98.62 195 THR A O 1
ATOM 1511 N N . PRO A 1 196 ? 2.144 -11.782 -9.725 1.00 98.62 196 PRO A N 1
ATOM 1512 C CA . PRO A 1 196 ? 1.870 -13.104 -9.159 1.00 98.62 196 PRO A CA 1
ATOM 1513 C C . PRO A 1 196 ? 2.765 -13.459 -7.957 1.00 98.62 196 PRO A C 1
ATOM 1515 O O . PRO A 1 196 ? 2.264 -13.954 -6.943 1.00 98.62 196 PRO A O 1
ATOM 1518 N N . GLY A 1 197 ? 4.060 -13.147 -8.020 1.00 98.56 197 GLY A N 1
ATOM 1519 C CA . GLY A 1 197 ? 5.013 -13.376 -6.937 1.00 98.56 197 GLY A CA 1
ATOM 1520 C C . GLY A 1 197 ? 4.734 -12.529 -5.693 1.00 98.56 197 GLY A C 1
ATOM 1521 O O . GLY A 1 197 ? 4.800 -13.045 -4.573 1.00 98.56 197 GLY A O 1
ATOM 1522 N N . GLN A 1 198 ? 4.329 -11.265 -5.858 1.00 98.81 198 GLN A N 1
ATOM 1523 C CA . GLN A 1 198 ? 3.873 -10.429 -4.744 1.00 98.81 198 GLN A CA 1
ATOM 1524 C C . GLN A 1 198 ? 2.620 -11.036 -4.097 1.00 98.81 198 GLN A C 1
ATOM 1526 O O . GLN A 1 198 ? 2.534 -11.139 -2.870 1.00 98.81 198 GLN A O 1
ATOM 1531 N N . ILE A 1 199 ? 1.669 -11.523 -4.898 1.00 98.75 199 ILE A N 1
ATOM 1532 C CA . ILE A 1 199 ? 0.459 -12.186 -4.391 1.00 98.75 199 ILE A CA 1
ATOM 1533 C C . ILE A 1 199 ? 0.815 -13.437 -3.572 1.00 98.75 199 ILE A C 1
ATOM 1535 O O . ILE A 1 199 ? 0.260 -13.645 -2.486 1.00 98.75 199 ILE A O 1
ATOM 1539 N N . ASP A 1 200 ? 1.750 -14.259 -4.042 1.00 98.56 200 ASP A N 1
ATOM 1540 C CA . ASP A 1 200 ? 2.182 -15.465 -3.326 1.00 98.56 200 ASP A CA 1
ATOM 1541 C C . ASP A 1 200 ? 2.964 -15.151 -2.044 1.00 98.56 200 ASP A C 1
ATOM 1543 O O . ASP A 1 200 ? 2.772 -15.817 -1.014 1.00 98.56 200 ASP A O 1
ATOM 1547 N N . ARG A 1 201 ? 3.763 -14.080 -2.046 1.00 98.06 201 ARG A N 1
ATOM 1548 C CA . ARG A 1 201 ? 4.394 -13.552 -0.832 1.00 98.06 201 ARG A CA 1
ATOM 1549 C C . ARG A 1 201 ? 3.349 -13.108 0.193 1.00 98.06 201 ARG A C 1
ATOM 1551 O O . ARG A 1 201 ? 3.429 -13.536 1.347 1.00 98.06 201 ARG A O 1
ATOM 1558 N N . MET A 1 202 ? 2.338 -12.337 -0.217 1.00 98.56 202 MET A N 1
ATOM 1559 C CA . MET A 1 202 ? 1.249 -11.908 0.672 1.00 98.56 202 MET A CA 1
ATOM 1560 C C . MET A 1 202 ? 0.510 -13.106 1.287 1.00 98.56 202 MET A C 1
ATOM 1562 O O . MET A 1 202 ? 0.276 -13.130 2.496 1.00 98.56 202 MET A O 1
ATOM 1566 N N . LYS A 1 203 ? 0.192 -14.142 0.495 1.00 98.06 203 LYS A N 1
ATOM 1567 C CA . LYS A 1 203 ? -0.416 -15.391 1.003 1.00 98.06 203 LYS A CA 1
ATOM 1568 C C . LYS A 1 203 ? 0.466 -16.075 2.048 1.00 98.06 203 LYS A C 1
ATOM 1570 O O . LYS A 1 203 ? -0.037 -16.499 3.090 1.00 98.06 203 LYS A O 1
ATOM 1575 N N . SER A 1 204 ? 1.764 -16.178 1.770 1.00 96.69 204 SER A N 1
ATOM 1576 C CA . SER A 1 204 ? 2.727 -16.846 2.650 1.00 96.69 204 SER A CA 1
ATOM 1577 C C . SER A 1 204 ? 2.853 -16.116 3.986 1.00 96.69 204 SER A C 1
ATOM 1579 O O . SER A 1 204 ? 2.699 -16.722 5.045 1.00 96.69 204 SER A O 1
ATOM 1581 N N . ILE A 1 205 ? 3.038 -14.796 3.946 1.00 95.75 205 ILE A N 1
ATOM 1582 C CA . ILE A 1 205 ? 3.122 -13.947 5.139 1.00 95.75 205 ILE A CA 1
ATOM 1583 C C . ILE A 1 205 ? 1.811 -13.961 5.929 1.00 95.75 205 ILE A C 1
ATOM 1585 O O . ILE A 1 205 ? 1.826 -14.089 7.157 1.00 95.75 205 ILE A O 1
ATOM 1589 N N . TRP A 1 206 ? 0.670 -13.900 5.241 1.00 95.94 206 TRP A N 1
ATOM 1590 C CA . TRP A 1 206 ? -0.635 -14.013 5.882 1.00 95.94 206 TRP A CA 1
ATOM 1591 C C . TRP A 1 206 ? -0.769 -15.324 6.659 1.00 95.94 206 TRP A C 1
ATOM 1593 O O . TRP A 1 206 ? -1.152 -15.304 7.827 1.00 95.94 206 TRP A O 1
ATOM 1603 N N . ALA A 1 207 ? -0.426 -16.456 6.042 1.00 95.00 207 ALA A N 1
ATOM 1604 C CA . ALA A 1 207 ? -0.501 -17.766 6.684 1.00 95.00 207 ALA A CA 1
ATOM 1605 C C . ALA A 1 207 ? 0.475 -17.909 7.864 1.00 95.00 207 ALA A C 1
ATOM 1607 O O . ALA A 1 207 ? 0.107 -18.488 8.885 1.00 95.00 207 ALA A O 1
ATOM 1608 N N . LEU A 1 208 ? 1.692 -17.375 7.730 1.00 92.12 208 LEU A N 1
ATOM 1609 C CA . LEU A 1 208 ? 2.757 -17.514 8.725 1.00 92.12 208 LEU A CA 1
ATOM 1610 C C . LEU A 1 208 ? 2.581 -16.610 9.944 1.00 92.12 208 LEU A C 1
ATOM 1612 O O . LEU A 1 208 ? 2.953 -17.014 11.040 1.00 92.12 208 LEU A O 1
ATOM 1616 N N . VAL A 1 209 ? 2.071 -15.392 9.748 1.00 92.62 209 VAL A N 1
ATOM 1617 C CA . VAL A 1 209 ? 2.188 -14.323 10.752 1.00 92.62 209 VAL A CA 1
ATOM 1618 C C . VAL A 1 209 ? 0.828 -13.742 11.137 1.00 92.62 209 VAL A C 1
ATOM 1620 O O . VAL A 1 209 ? 0.556 -13.572 12.321 1.00 92.62 209 VAL A O 1
ATOM 1623 N N . ARG A 1 210 ? -0.069 -13.482 10.175 1.00 93.44 210 ARG A N 1
ATOM 1624 C CA . ARG A 1 210 ? -1.372 -12.842 10.468 1.00 93.44 210 ARG A CA 1
ATOM 1625 C C . ARG A 1 210 ? -2.485 -13.822 10.827 1.00 93.44 210 ARG A C 1
ATOM 1627 O O . ARG A 1 210 ? -3.359 -13.493 11.622 1.00 93.44 210 ARG A O 1
ATOM 1634 N N . ASN A 1 211 ? -2.467 -15.025 10.262 1.00 90.88 211 ASN A N 1
ATOM 1635 C CA . ASN A 1 211 ? -3.482 -16.063 10.462 1.00 90.88 211 ASN A CA 1
ATOM 1636 C C . ASN A 1 211 ? -2.944 -17.249 11.277 1.00 90.88 211 ASN A C 1
ATOM 1638 O O . ASN A 1 211 ? -3.297 -18.406 11.030 1.00 90.88 211 ASN A O 1
ATOM 1642 N N . VAL A 1 212 ? -2.088 -16.960 12.257 1.00 82.62 212 VAL A N 1
ATOM 1643 C CA . VAL A 1 212 ? -1.599 -17.969 13.194 1.00 82.62 212 VAL A CA 1
ATOM 1644 C C . VAL A 1 212 ? -2.758 -18.406 14.081 1.00 82.62 212 VAL A C 1
ATOM 1646 O O . VAL A 1 212 ? -3.411 -17.597 14.737 1.00 82.62 212 VAL A O 1
ATOM 1649 N N . ARG A 1 213 ? -3.029 -19.712 14.114 1.00 62.75 213 ARG A N 1
ATOM 1650 C CA . ARG A 1 213 ? -3.933 -20.282 15.114 1.00 62.75 213 ARG A CA 1
ATOM 1651 C C . ARG A 1 213 ? -3.181 -20.327 16.437 1.00 62.75 213 ARG A C 1
ATOM 1653 O O . ARG A 1 213 ? -2.321 -21.185 16.619 1.00 62.75 213 ARG A O 1
ATOM 1660 N N . THR A 1 214 ? -3.491 -19.418 17.352 1.00 56.25 214 THR A N 1
ATOM 1661 C CA . THR A 1 214 ? -3.017 -19.533 18.730 1.00 56.25 214 THR A CA 1
ATOM 1662 C C . THR A 1 214 ? -3.649 -20.782 19.349 1.00 56.25 214 THR A C 1
ATOM 1664 O O . THR A 1 214 ? -4.861 -20.993 19.304 1.00 56.25 214 THR A O 1
ATOM 1667 N N . SER A 1 215 ? -2.822 -21.676 19.883 1.00 46.75 215 SER A N 1
ATOM 1668 C CA . SER A 1 215 ? -3.230 -22.946 20.496 1.00 46.75 215 SER A CA 1
ATOM 1669 C C . SER A 1 215 ? -3.870 -22.779 21.885 1.00 46.75 215 SER A C 1
ATOM 1671 O O . SER A 1 215 ? -3.876 -23.708 22.688 1.00 46.75 215 SER A O 1
ATOM 1673 N N . SER A 1 216 ? -4.469 -21.627 22.191 1.00 48.03 216 SER A N 1
ATOM 1674 C CA . SER A 1 216 ? -5.165 -21.347 23.456 1.00 48.03 216 SER A CA 1
ATOM 1675 C C . SER A 1 216 ? -6.630 -21.805 23.426 1.00 48.03 216 SER A C 1
ATOM 1677 O O . SER A 1 216 ? -7.555 -21.085 23.794 1.00 48.03 216 SER A O 1
ATOM 1679 N N . GLY A 1 217 ? -6.832 -23.050 22.993 1.00 40.94 217 GLY A N 1
ATOM 1680 C CA . GLY A 1 217 ? -8.119 -23.736 22.955 1.00 40.94 217 GLY A CA 1
ATOM 1681 C C . GLY A 1 217 ? -8.139 -25.010 23.795 1.00 40.94 217 GLY A C 1
ATOM 1682 O O . GLY A 1 217 ? -8.706 -26.00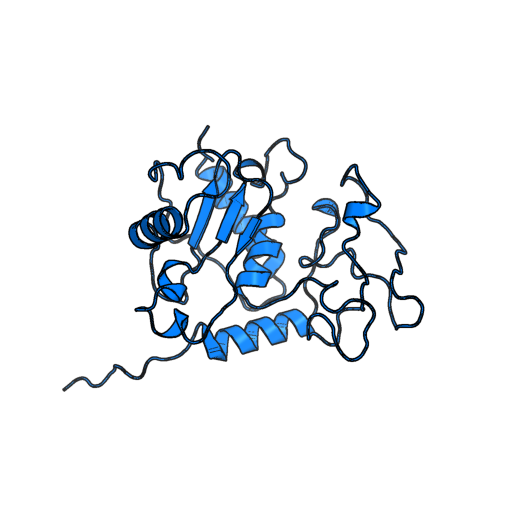2 23.350 1.00 40.94 217 GLY A O 1
ATOM 1683 N N . VAL A 1 218 ? -7.535 -25.017 24.988 1.00 36.00 218 VAL A N 1
ATOM 1684 C CA . VAL A 1 218 ? -7.868 -26.031 26.001 1.00 36.00 218 VAL A CA 1
ATOM 1685 C C . VAL A 1 218 ? -9.122 -25.546 26.721 1.00 36.00 218 VAL A C 1
ATOM 1687 O O . VAL A 1 218 ? -9.060 -24.742 27.645 1.00 36.00 218 VAL A O 1
ATOM 1690 N N . LYS A 1 219 ? -10.279 -26.010 26.247 1.00 37.41 219 LYS A N 1
ATOM 1691 C CA . LYS A 1 219 ? -11.476 -26.092 27.083 1.00 37.41 219 LYS A CA 1
ATOM 1692 C C . LYS A 1 219 ? -11.358 -27.365 27.923 1.00 37.41 219 LYS A C 1
ATOM 1694 O O . LYS A 1 219 ? -11.405 -28.458 27.361 1.00 37.41 219 LYS A O 1
ATOM 1699 N N . SER A 1 220 ? -11.245 -27.207 29.237 1.00 38.56 220 SER A N 1
ATOM 1700 C CA . SER A 1 220 ? -11.707 -28.172 30.241 1.00 38.56 220 SER A CA 1
ATOM 1701 C C . SER A 1 220 ? -12.369 -27.397 31.362 1.00 38.56 220 SER A C 1
ATOM 1703 O O . SER A 1 220 ? -11.677 -26.490 31.879 1.00 38.56 220 SER A O 1
#

Mean predicted aligned error: 6.33 Å

Secondary structure (DSSP, 8-state):
-PPPHHHHHHHHHHHHHHTTTSS----------------SSS---HHHHHHHHHHH--S-TTPPPEEEETT--SEEEPPP-TTGGGSSSHHHHH-SEEEEGGGSTT-SSTTTTSHHHHHHHHHHTTPPPTTTT-SBTTBSSS-TTSPP-SS-GGGT-TTS-S--TT--S-TTSSS---TTBTTS-S-TTT--B--HHHHHHHHHHIIIIIS---------

Foldseek 3Di:
DDQDPVLVVVLLVLLCQQCVVFPDHDDDPDDDPPQPALPPDDDRDPVSLLVSLQVPDDDALLDADEAEHAPDAFKAFAAFDQQLLVVPDSSVSNGHMYGHNQLTAPRPDQNNNSLSVNLRVLRNLPFAAQQFPALDPVTGSPFDPRWHHRDACCVVDVPLPDQPPQAARNVVTDDHHPSQDSSGPRGPVRHRHDDPRSSVSSVVSCVPGRPDDDPPPPDD

Solvent-accessible surface area (backbone atoms only — not comparable to full-atom values): 12789 Å² total; per-residue (Å²): 131,82,82,50,70,71,39,52,53,49,33,48,50,46,37,37,60,62,30,60,93,45,96,62,80,76,76,91,88,79,84,88,76,88,66,81,70,73,75,80,84,76,83,73,52,70,66,61,48,46,56,50,31,58,72,67,60,61,82,59,71,75,44,85,41,79,45,71,35,84,91,43,81,64,63,49,42,37,66,73,42,72,62,21,54,66,71,77,36,71,56,32,37,60,50,34,33,42,31,13,43,52,29,34,45,80,34,96,51,86,41,14,74,20,48,57,59,40,28,29,50,38,24,44,37,60,49,51,41,45,36,31,60,18,71,35,99,91,34,51,45,85,39,88,76,57,33,47,14,49,58,64,57,46,78,77,42,85,78,48,80,63,70,74,79,87,44,56,69,23,79,95,48,76,66,50,39,54,58,37,30,39,49,43,58,46,22,61,90,38,39,73,37,73,51,73,46,51,49,52,48,31,53,51,41,36,55,68,31,43,60,56,80,75,82,86,73,82,86,128

pLDDT: mean 86.87, std 14.61, range [36.0, 98.81]

Organism: Cordyceps fumosorosea (strain ARSEF 2679) (NCBI:txid1081104)

InterPro domains:
  IPR008754 Peptidase M43, pregnancy-associated plasma-A [PF05572] (75-204)
  IPR008754 Peptidase M43, pregnancy-associated plasma-A [cd04275] (3-206)
  IPR024079 Metallopeptidase, catalytic domain superfamily [G3DSA:3.40.390.10] (2-212)

Radius of gyration: 18.08 Å; Cα contacts (8 Å, |Δi|>4): 382; chains: 1; bounding box: 42×47×51 Å

Nearest PDB structures (f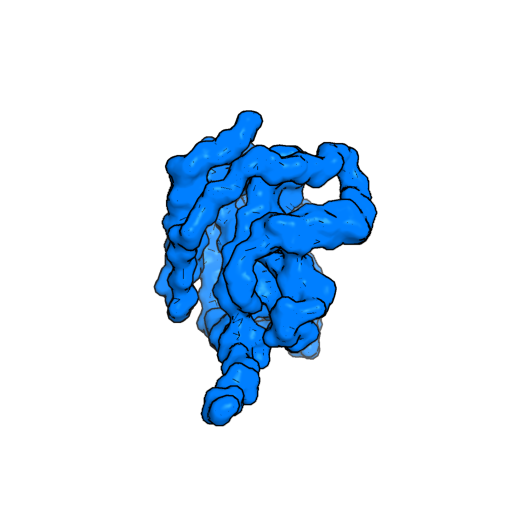oldseek):
  3lum-assembly1_A  TM=7.308E-01  e=4.472E-09  Methanosarcina acetivorans
  3lun-assembly1_A  TM=7.151E-01  e=3.485E-09  Methanosarcina acetivorans
  8cd8-assembly1_A  TM=7.055E-01  e=4.202E-09  Methanosarcina acetivorans C2A
  7od0-assembly5_EEE  TM=7.201E-01  e=1.139E-08  Tannerella forsythia
  7y5n-assembly1_C  TM=6.588E-01  e=2.291E-05  Homo sapiens